Protein AF-A0A9R0JRZ6-F1 (afdb_monomer_lite)

Foldseek 3Di:
DDDDPVVVVVVVVVDDDDDPCVCCPPVNVVVVCVVVVVVVVVVVVCVVVLVPCQLVVCVVVVHHSVVSLVVVLVVLLVVLVCLQVVLVVVVVVLLVDPPRQEAEAEAACLQQVACVDDDDPPDDDDPVRGHDLVSQVVVSNNSVSNSRNSNVVSNVVSCVVSVHHYDYDHDYQDDDDDPDPDQDPSNVVVVVVVVVVVVVVVVVVPPPDDDD

pLDDT: mean 71.65, std 16.49, range [32.81, 95.75]

Secondary structure (DSSP, 8-state):
----HHHHHHHHHHS----GGGGGSHHHHHHHHHHHHHHHHHHTTTHHHHHHHHHHHHHHTTS-HHHHHHHHHHHHHTTHHHHHHHHHHHHHHHHT-TT---EEEEEEGGGTS--SS---TT----TT----HHHHHHSTT-HHHHHHHHHHHHHHHHHHHHT--EEEEEE----S--SSSS--HHHHHHHHHHHHHHHHHHHHTTS-----

Radius of gyration: 22.05 Å; chains: 1; bounding box: 66×53×62 Å

Sequence (212 aa):
MAFNRHDYIEELEKLPKANMFDLFQKRYLRSVTIGVGLIVCQQFGGINGICFYVSNIFETAGFSPSIGTLIYALLQTELIDPTVKGTLNILKSCARIPTIKRVVFTSSMAAVLLTGRPLTAETIVDETWFSVPEICEKQQMKWYLFSKTLAEEAAWDFVKEHGLDMVSINLAIVIGPLLQPIINTSSFAVLSLVNVTVGFFQGNEKGGHADK

Structure (mmCIF, N/CA/C/O backbone):
data_AF-A0A9R0JRZ6-F1
#
_entry.id   AF-A0A9R0JRZ6-F1
#
loop_
_atom_site.group_PDB
_atom_site.id
_atom_site.type_symbol
_atom_site.label_atom_id
_atom_site.label_alt_id
_atom_site.label_comp_id
_atom_site.label_asym_id
_atom_site.label_entity_id
_atom_site.label_seq_id
_atom_site.pdbx_PDB_ins_code
_atom_site.Cartn_x
_atom_site.Cartn_y
_atom_site.Cartn_z
_atom_site.occupancy
_atom_site.B_iso_or_equiv
_atom_site.auth_seq_id
_atom_site.auth_comp_id
_atom_site.auth_asym_id
_atom_site.auth_atom_id
_atom_site.pdbx_PDB_model_num
ATOM 1 N N . MET A 1 1 ? 11.087 1.341 25.932 1.00 32.94 1 MET A N 1
ATOM 2 C CA . MET A 1 1 ? 10.562 0.134 26.603 1.00 32.94 1 MET A CA 1
ATOM 3 C C . MET A 1 1 ? 10.647 -0.974 25.568 1.00 32.94 1 MET A C 1
ATOM 5 O O . MET A 1 1 ? 9.986 -0.854 24.548 1.00 32.94 1 MET A O 1
ATOM 9 N N . ALA A 1 2 ? 11.589 -1.910 25.712 1.00 32.81 2 ALA A N 1
ATOM 10 C CA . ALA A 1 2 ? 11.848 -2.919 24.683 1.00 32.81 2 ALA A CA 1
ATOM 11 C C . ALA A 1 2 ? 10.654 -3.879 24.594 1.00 32.81 2 ALA A C 1
ATOM 13 O O . ALA A 1 2 ? 10.261 -4.469 25.598 1.00 32.81 2 ALA A O 1
ATOM 14 N N . PHE A 1 3 ? 10.058 -3.977 23.410 1.00 43.53 3 PHE A N 1
ATOM 15 C CA . PHE A 1 3 ? 8.926 -4.847 23.122 1.00 43.53 3 PHE A CA 1
ATOM 16 C C . PHE A 1 3 ? 9.413 -6.304 23.082 1.00 43.53 3 PHE A C 1
ATOM 18 O O . PHE A 1 3 ? 10.206 -6.685 22.221 1.00 43.53 3 PHE A O 1
ATOM 25 N N . ASN A 1 4 ? 9.009 -7.107 24.066 1.00 47.06 4 ASN A N 1
ATOM 26 C CA . ASN A 1 4 ? 9.454 -8.488 24.212 1.00 47.06 4 ASN A CA 1
ATOM 27 C C . ASN A 1 4 ? 8.577 -9.413 23.353 1.00 47.06 4 ASN A C 1
ATOM 29 O O . ASN A 1 4 ? 7.393 -9.604 23.620 1.00 47.06 4 ASN A O 1
ATOM 33 N N . ARG A 1 5 ? 9.173 -9.998 22.308 1.00 44.56 5 ARG A N 1
ATOM 34 C CA . ARG A 1 5 ? 8.504 -10.868 21.320 1.00 44.56 5 ARG A CA 1
ATOM 35 C C . ARG A 1 5 ? 7.722 -12.028 21.955 1.00 44.56 5 ARG A C 1
ATOM 37 O O . ARG A 1 5 ? 6.707 -12.438 21.401 1.00 44.56 5 ARG A O 1
ATOM 44 N N . HIS A 1 6 ? 8.192 -12.555 23.086 1.00 55.69 6 HIS A N 1
ATOM 45 C CA . HIS A 1 6 ? 7.541 -13.672 23.777 1.00 55.69 6 HIS A CA 1
ATOM 46 C C . HIS A 1 6 ? 6.192 -13.264 24.380 1.00 55.69 6 HIS A C 1
ATOM 48 O O . HIS A 1 6 ? 5.209 -13.981 24.210 1.00 55.69 6 HIS A O 1
ATOM 54 N N . ASP A 1 7 ? 6.125 -12.072 24.973 1.00 59.06 7 ASP A N 1
ATOM 55 C CA . ASP A 1 7 ? 4.916 -11.559 25.624 1.00 59.06 7 ASP A CA 1
ATOM 56 C C . ASP A 1 7 ? 3.808 -11.280 24.588 1.00 59.06 7 ASP A C 1
ATOM 58 O O . ASP A 1 7 ? 2.628 -11.518 24.839 1.00 59.06 7 ASP A O 1
ATOM 62 N N . TYR A 1 8 ? 4.190 -10.863 23.374 1.00 53.94 8 TYR A N 1
ATOM 63 C CA . TYR A 1 8 ? 3.259 -10.647 22.261 1.00 53.94 8 TYR A CA 1
ATOM 64 C C . TYR A 1 8 ? 2.663 -11.946 21.702 1.00 53.94 8 TYR A C 1
ATOM 66 O O . TYR A 1 8 ? 1.471 -12.001 21.398 1.00 53.94 8 TYR A O 1
ATOM 74 N N . ILE A 1 9 ? 3.471 -13.002 21.565 1.00 55.06 9 ILE A N 1
ATOM 75 C CA . ILE A 1 9 ? 2.978 -14.305 21.093 1.00 55.06 9 ILE A CA 1
ATOM 76 C C . ILE A 1 9 ? 2.019 -14.913 22.123 1.00 55.06 9 ILE A C 1
ATOM 78 O O . ILE A 1 9 ? 0.965 -15.417 21.740 1.00 55.06 9 ILE A O 1
ATOM 82 N N . GLU A 1 10 ? 2.319 -14.783 23.417 1.00 69.25 10 GLU A N 1
ATOM 83 C CA . GLU A 1 10 ? 1.404 -15.203 24.483 1.00 69.25 10 GLU A CA 1
ATOM 84 C C . GLU A 1 10 ? 0.074 -14.433 24.474 1.00 69.25 10 GLU A C 1
ATOM 86 O O . GLU A 1 10 ? -0.976 -15.017 24.746 1.00 69.25 10 GLU A O 1
ATOM 91 N N . GLU A 1 11 ? 0.079 -13.129 24.177 1.00 68.19 11 GLU A N 1
ATOM 92 C CA . GLU A 1 11 ? -1.164 -12.364 24.015 1.00 68.19 11 GLU A CA 1
ATOM 93 C C . GLU A 1 11 ? -1.950 -12.775 22.766 1.00 68.19 11 GLU A C 1
ATOM 95 O O . GLU A 1 11 ? -3.175 -12.903 22.828 1.00 68.19 11 GLU A O 1
ATOM 100 N N . LEU A 1 12 ? -1.271 -13.033 21.644 1.00 54.75 12 LEU A N 1
ATOM 101 C CA . LEU A 1 12 ? -1.911 -13.501 20.412 1.00 54.75 12 LEU A CA 1
ATOM 102 C C . LEU A 1 12 ? -2.583 -14.867 20.585 1.00 54.75 12 LEU A C 1
ATOM 104 O O . LEU A 1 12 ? -3.658 -15.088 20.029 1.00 54.75 12 LEU A O 1
ATOM 108 N N . GLU A 1 13 ? -1.991 -15.770 21.368 1.00 65.00 13 GLU A N 1
ATOM 109 C CA . GLU A 1 13 ? -2.590 -17.075 21.668 1.00 65.00 13 GLU A CA 1
ATOM 110 C C . GLU A 1 13 ? -3.827 -16.981 22.573 1.00 65.00 13 GLU A C 1
ATOM 112 O O . GLU A 1 13 ? -4.708 -17.839 22.492 1.00 65.00 13 GLU A O 1
ATOM 117 N N . LYS A 1 14 ? -3.929 -15.924 23.391 1.00 70.56 14 LYS A N 1
ATOM 118 C CA . LYS A 1 14 ? -5.086 -15.654 24.265 1.00 70.56 14 LYS A CA 1
ATOM 119 C C . LYS A 1 14 ? -6.277 -15.046 23.515 1.00 70.56 14 LYS A C 1
ATOM 121 O O . LYS A 1 14 ? -7.392 -15.059 24.042 1.00 70.56 14 LYS A O 1
ATOM 126 N N . LEU A 1 15 ? -6.080 -14.512 22.306 1.00 56.75 15 LEU A N 1
ATOM 127 C CA . LEU A 1 15 ? -7.169 -13.963 21.498 1.00 56.75 15 LEU A CA 1
ATOM 128 C C . LEU A 1 15 ? -8.019 -15.083 20.868 1.00 56.75 15 LEU A C 1
ATOM 130 O O . LEU A 1 15 ? -7.491 -16.114 20.446 1.00 56.75 15 LEU A O 1
ATOM 134 N N . PRO A 1 16 ? -9.347 -14.892 20.742 1.00 63.19 16 PRO A N 1
ATOM 135 C CA . PRO A 1 16 ? -10.191 -15.835 20.023 1.00 63.19 16 PRO A CA 1
ATOM 136 C C . PRO A 1 16 ? -9.721 -15.928 18.569 1.00 63.19 16 PRO A C 1
ATOM 138 O O . PRO A 1 16 ? -9.723 -14.934 17.839 1.00 63.19 16 PRO A O 1
ATOM 141 N N . LYS A 1 17 ? -9.304 -17.127 18.149 1.00 57.84 17 LYS A N 1
ATOM 142 C CA . LYS A 1 17 ? -8.869 -17.386 16.774 1.00 57.84 17 LYS A CA 1
ATOM 143 C C . LYS A 1 17 ? -10.035 -17.123 15.824 1.00 57.84 17 LYS A C 1
ATOM 145 O O . LYS A 1 17 ? -11.000 -17.884 15.804 1.00 57.84 17 LYS A O 1
ATOM 150 N N . ALA A 1 18 ? -9.935 -16.044 15.052 1.00 57.16 18 ALA A N 1
ATOM 151 C CA . ALA A 1 18 ? -10.878 -15.753 13.984 1.00 57.16 18 ALA A CA 1
ATOM 152 C C . ALA A 1 18 ? -10.849 -16.890 12.954 1.00 57.16 18 ALA A C 1
ATOM 154 O O . ALA A 1 18 ? -9.779 -17.339 12.534 1.00 57.16 18 ALA A O 1
ATOM 155 N N . ASN A 1 19 ? -12.025 -17.367 12.560 1.00 69.00 19 ASN A N 1
ATOM 156 C CA . ASN A 1 19 ? -12.186 -18.420 11.571 1.00 69.00 19 ASN A CA 1
ATOM 157 C C . ASN A 1 19 ? -12.512 -17.793 10.207 1.00 69.00 19 ASN A C 1
ATOM 159 O O . ASN A 1 19 ? -13.206 -16.783 10.124 1.00 69.00 19 ASN A O 1
ATOM 163 N N . MET A 1 20 ? -12.075 -18.417 9.112 1.00 62.72 20 MET A N 1
ATOM 164 C CA . MET A 1 20 ? -12.416 -17.992 7.746 1.00 62.72 20 MET A CA 1
ATOM 165 C C . MET A 1 20 ? -13.932 -17.859 7.531 1.00 62.72 20 MET A C 1
ATOM 167 O O . MET A 1 20 ? -14.376 -17.042 6.727 1.00 62.72 20 MET A O 1
ATOM 171 N N . PHE A 1 21 ? -14.739 -18.619 8.278 1.00 69.56 21 PHE A N 1
ATOM 172 C CA . PHE A 1 21 ? -16.198 -18.538 8.224 1.00 69.56 21 PHE A CA 1
ATOM 173 C C . PHE A 1 21 ? -16.787 -17.265 8.858 1.00 69.56 21 PHE A C 1
ATOM 175 O O . PHE A 1 21 ? -17.905 -16.881 8.507 1.00 69.56 21 PHE A O 1
ATOM 182 N N . ASP A 1 22 ? -16.041 -16.555 9.712 1.00 66.00 22 ASP A N 1
ATOM 183 C CA . ASP A 1 22 ? -16.495 -15.304 10.337 1.00 66.00 22 ASP A CA 1
ATOM 184 C C . ASP A 1 22 ? -16.684 -14.179 9.307 1.00 66.00 22 ASP A C 1
ATOM 186 O O . ASP A 1 22 ? -17.531 -13.300 9.480 1.00 66.00 22 ASP A O 1
ATOM 190 N N . LEU A 1 23 ? -15.978 -14.256 8.173 1.00 58.47 23 LEU A N 1
ATOM 191 C CA . LEU A 1 23 ? -16.136 -13.347 7.033 1.00 58.47 23 LEU A CA 1
ATOM 192 C C . LEU A 1 23 ? -17.527 -13.444 6.380 1.00 58.47 23 LEU A C 1
ATOM 194 O O . LEU A 1 23 ? -17.985 -12.480 5.766 1.00 58.47 23 LEU A O 1
ATOM 198 N N . PHE A 1 24 ? -18.237 -14.565 6.540 1.00 73.69 24 PHE A N 1
ATOM 199 C CA . PHE A 1 24 ? -19.574 -14.773 5.968 1.00 73.69 24 PHE A CA 1
ATOM 200 C C . PHE A 1 24 ? -20.716 -14.378 6.910 1.00 73.69 24 PHE A C 1
ATOM 202 O O . PHE A 1 24 ? -21.891 -14.539 6.567 1.00 73.69 24 PHE A O 1
ATOM 209 N N . GLN A 1 25 ? -20.418 -13.812 8.084 1.00 71.62 25 GLN A N 1
ATOM 210 C CA . GLN A 1 25 ? -21.463 -13.241 8.929 1.00 71.62 25 GLN A CA 1
ATOM 211 C C . GLN A 1 25 ? -22.199 -12.123 8.175 1.00 71.62 25 GLN A C 1
ATOM 213 O O . GLN A 1 25 ? -21.582 -11.309 7.486 1.00 71.62 25 GLN A O 1
ATOM 218 N N . LYS A 1 26 ? -23.527 -12.022 8.354 1.00 72.44 26 LYS A N 1
ATOM 219 C CA . LYS A 1 26 ? -24.384 -11.009 7.690 1.00 72.44 26 LYS A CA 1
ATOM 220 C C . LYS A 1 26 ? -23.839 -9.576 7.791 1.00 72.44 26 LYS A C 1
ATOM 222 O O . LYS A 1 26 ? -24.073 -8.771 6.895 1.00 72.44 26 LYS A O 1
ATOM 227 N N . ARG A 1 27 ? -23.106 -9.276 8.868 1.00 72.75 27 ARG A N 1
ATOM 228 C CA . ARG A 1 27 ? -22.414 -8.003 9.111 1.00 72.75 27 ARG A CA 1
ATOM 229 C C . ARG A 1 27 ? -21.295 -7.707 8.096 1.00 72.75 27 ARG A C 1
ATOM 231 O O . ARG A 1 27 ? -21.133 -6.549 7.733 1.00 72.75 27 ARG A O 1
ATOM 238 N N . TYR A 1 28 ? -20.540 -8.713 7.656 1.00 59.59 28 TYR A N 1
ATOM 239 C CA . TYR A 1 28 ? -19.388 -8.564 6.755 1.00 59.59 28 TYR A CA 1
ATOM 240 C C . TYR A 1 28 ? -19.706 -8.978 5.314 1.00 59.59 28 TYR A C 1
ATOM 242 O O . TYR A 1 28 ? -19.027 -8.540 4.390 1.00 59.59 28 TYR A O 1
ATOM 250 N N . LEU A 1 29 ? -20.785 -9.741 5.104 1.00 70.81 29 LEU A N 1
ATOM 251 C CA . LEU A 1 29 ? -21.162 -10.322 3.813 1.00 70.81 29 LEU A CA 1
ATOM 252 C C . LEU A 1 29 ? -21.267 -9.293 2.674 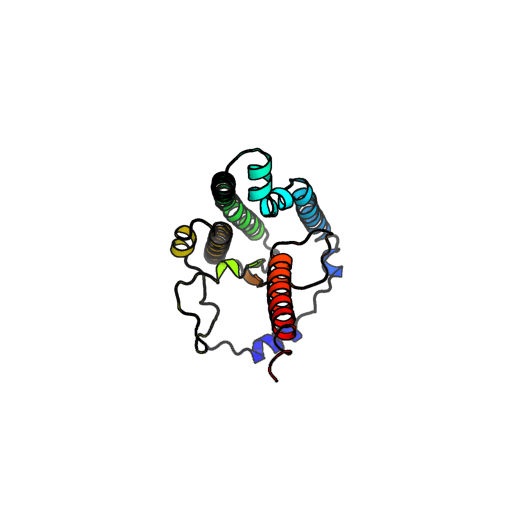1.00 70.81 29 LEU A C 1
ATOM 254 O O . LEU A 1 29 ? -20.853 -9.579 1.554 1.00 70.81 29 LEU A O 1
ATOM 258 N N . ARG A 1 30 ? -21.775 -8.080 2.943 1.00 63.69 30 ARG A N 1
ATOM 259 C CA . ARG A 1 30 ? -21.836 -7.003 1.934 1.00 63.69 30 ARG A CA 1
ATOM 260 C C . ARG A 1 30 ? -20.445 -6.514 1.538 1.00 63.69 30 ARG A C 1
ATOM 262 O O . ARG A 1 30 ? -20.161 -6.422 0.349 1.00 63.69 30 ARG A O 1
ATOM 269 N N . SER A 1 31 ? -19.577 -6.250 2.512 1.00 63.00 31 SER A N 1
ATOM 270 C CA . SER A 1 31 ? -18.195 -5.827 2.260 1.00 63.00 31 SER A CA 1
ATOM 271 C C . SER A 1 31 ? -17.392 -6.919 1.557 1.00 63.00 31 SER A C 1
ATOM 273 O O . SER A 1 31 ? -16.650 -6.619 0.630 1.00 63.00 31 SER A O 1
ATOM 275 N N . VAL A 1 32 ? -17.594 -8.185 1.934 1.00 71.06 32 VAL A N 1
ATOM 276 C CA . VAL A 1 32 ? -16.976 -9.341 1.269 1.00 71.06 32 VAL A CA 1
ATOM 277 C C . VAL A 1 32 ? -17.470 -9.471 -0.168 1.00 71.06 32 VAL A C 1
ATOM 279 O O . VAL A 1 32 ? -16.656 -9.622 -1.067 1.00 71.06 32 VAL A O 1
ATOM 282 N N . THR A 1 33 ? -18.773 -9.341 -0.420 1.00 74.69 33 THR A N 1
ATOM 283 C CA . THR A 1 33 ? -19.325 -9.429 -1.784 1.00 74.69 33 THR A CA 1
ATOM 284 C C . THR A 1 33 ? -18.815 -8.295 -2.672 1.00 74.69 33 THR A C 1
ATOM 286 O O . THR A 1 33 ? -18.442 -8.541 -3.814 1.00 7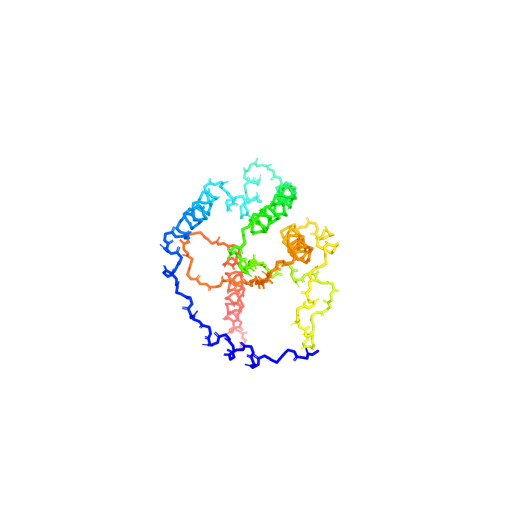4.69 33 THR A O 1
ATOM 289 N N . ILE A 1 34 ? -18.747 -7.065 -2.151 1.00 74.00 34 ILE A N 1
ATOM 290 C CA . ILE A 1 34 ? -18.184 -5.921 -2.883 1.00 74.00 34 ILE A CA 1
ATOM 291 C C . ILE A 1 34 ? -16.687 -6.134 -3.129 1.00 74.00 34 ILE A C 1
ATOM 293 O O . ILE A 1 34 ? -16.232 -5.946 -4.250 1.00 74.00 34 ILE A O 1
ATOM 297 N N . GLY A 1 35 ? -15.928 -6.567 -2.119 1.00 69.38 35 GLY A N 1
ATOM 298 C CA . GLY A 1 35 ? -14.495 -6.832 -2.247 1.00 69.38 35 GLY A CA 1
ATOM 299 C C . GLY A 1 35 ? -14.194 -7.931 -3.265 1.00 69.38 35 GLY A C 1
ATOM 300 O O . GLY A 1 35 ? -13.417 -7.716 -4.190 1.00 69.38 35 GLY A O 1
ATOM 301 N N . VAL A 1 36 ? -14.862 -9.081 -3.152 1.00 72.19 36 VAL A N 1
ATOM 302 C CA . VAL A 1 36 ? -14.740 -10.199 -4.100 1.00 72.19 36 VAL A CA 1
ATOM 303 C C . VAL A 1 36 ? -15.201 -9.778 -5.495 1.00 72.19 36 VAL A C 1
ATOM 305 O O . VAL A 1 36 ? -14.514 -10.061 -6.471 1.00 72.19 36 VAL A O 1
ATOM 308 N N . GLY A 1 37 ? -16.314 -9.049 -5.599 1.00 73.00 37 GLY A N 1
ATOM 309 C CA . GLY A 1 37 ? -16.810 -8.513 -6.864 1.00 73.00 37 GLY A CA 1
ATOM 310 C C . GLY A 1 37 ? -15.804 -7.578 -7.536 1.00 73.00 37 GLY A C 1
ATOM 311 O O . GLY A 1 37 ? -15.529 -7.737 -8.719 1.00 73.00 37 GLY A O 1
ATOM 312 N N . LEU A 1 38 ? -15.191 -6.658 -6.787 1.00 72.38 38 LEU A N 1
ATOM 313 C CA . LEU A 1 38 ? -14.148 -5.765 -7.300 1.00 72.38 38 LEU A CA 1
ATOM 314 C C . LEU A 1 38 ? -12.901 -6.536 -7.749 1.00 72.38 38 LEU A C 1
ATOM 316 O O . LEU A 1 38 ? -12.377 -6.253 -8.824 1.00 72.38 38 LEU A O 1
ATOM 320 N N . ILE A 1 39 ? -12.461 -7.533 -6.974 1.00 71.88 39 ILE A N 1
ATOM 321 C CA . ILE A 1 39 ? -11.316 -8.388 -7.324 1.00 71.88 39 ILE A CA 1
ATOM 322 C C . ILE A 1 39 ? -11.574 -9.124 -8.645 1.00 71.88 39 ILE A C 1
ATOM 324 O O . ILE A 1 39 ? -10.708 -9.138 -9.520 1.00 71.88 39 ILE A O 1
ATOM 328 N N . VAL A 1 40 ? -12.767 -9.704 -8.804 1.00 72.69 40 VAL A N 1
ATOM 329 C CA . VAL A 1 40 ? -13.167 -10.447 -10.007 1.00 72.69 40 VAL A CA 1
ATOM 330 C C . VAL A 1 40 ? -13.323 -9.513 -11.207 1.00 72.69 40 VAL A C 1
ATOM 332 O O . VAL A 1 40 ? -12.755 -9.778 -12.265 1.00 72.69 40 VAL A O 1
ATOM 335 N N . CYS A 1 41 ? -14.024 -8.388 -11.050 1.00 69.38 41 CYS A N 1
ATOM 336 C CA . CYS A 1 41 ? -14.224 -7.409 -12.121 1.00 69.38 41 CYS A CA 1
ATOM 337 C C . CYS A 1 41 ? -12.902 -6.822 -12.630 1.00 69.38 41 CYS A C 1
ATOM 339 O O . CYS A 1 41 ? -12.759 -6.602 -13.832 1.00 69.38 41 CYS A O 1
ATOM 341 N N . GLN A 1 42 ? -11.912 -6.625 -11.753 1.00 67.12 42 GLN A N 1
ATOM 342 C CA . GLN A 1 42 ? -10.600 -6.113 -12.152 1.00 67.12 42 GLN A CA 1
ATOM 343 C C . GLN A 1 42 ? -9.870 -7.050 -13.133 1.00 67.12 42 GLN A C 1
ATOM 345 O O . GLN A 1 42 ? -9.138 -6.570 -13.997 1.00 67.12 42 GLN A O 1
ATOM 350 N N . GLN A 1 43 ? -10.108 -8.367 -13.070 1.00 56.62 43 GLN A N 1
ATOM 351 C CA . GLN A 1 43 ? -9.480 -9.327 -13.991 1.00 56.62 43 GLN A CA 1
ATOM 352 C C . GLN A 1 43 ? -10.002 -9.193 -15.430 1.00 56.62 43 GLN A C 1
ATOM 354 O O . GLN A 1 43 ? -9.255 -9.427 -16.380 1.00 56.62 43 GLN A O 1
ATOM 359 N N . PHE A 1 44 ? -11.251 -8.752 -15.610 1.00 64.25 44 PHE A N 1
ATOM 360 C CA . PHE A 1 44 ? -11.848 -8.520 -16.931 1.00 64.25 44 PHE A CA 1
ATOM 361 C C . PHE A 1 44 ? -11.386 -7.214 -17.589 1.00 64.25 44 PHE A C 1
ATOM 363 O O . PHE A 1 44 ? -11.612 -7.018 -18.779 1.00 64.25 44 PHE A O 1
ATOM 370 N N . GLY A 1 45 ? -10.691 -6.344 -16.851 1.00 63.91 45 GLY A N 1
ATOM 371 C CA . GLY A 1 45 ? -10.103 -5.115 -17.390 1.00 63.91 45 GLY A CA 1
ATOM 372 C C . GLY A 1 45 ? -8.835 -5.331 -18.222 1.00 63.91 45 GLY A C 1
ATOM 373 O O . GLY A 1 45 ? -8.206 -4.358 -18.621 1.00 63.91 45 GLY A O 1
ATOM 374 N N . GLY A 1 46 ? -8.402 -6.581 -18.439 1.00 61.69 46 GLY A N 1
ATOM 375 C CA . GLY A 1 46 ? -7.186 -6.885 -19.201 1.00 61.69 46 GLY A CA 1
ATOM 376 C C . GLY A 1 46 ? -5.884 -6.488 -18.494 1.00 61.69 46 GLY A C 1
ATOM 377 O O . GLY A 1 46 ? -4.819 -6.548 -19.106 1.00 61.69 46 GLY A O 1
ATOM 378 N N . ILE A 1 47 ? -5.950 -6.127 -17.205 1.00 63.97 47 ILE A N 1
ATOM 379 C CA . ILE A 1 47 ? -4.816 -5.622 -16.419 1.00 63.97 47 ILE A CA 1
ATOM 380 C C . ILE A 1 47 ? -3.626 -6.593 -16.437 1.00 63.97 47 ILE A C 1
ATOM 382 O O . ILE A 1 47 ? -2.492 -6.164 -16.609 1.00 63.97 47 ILE A O 1
ATOM 386 N N . ASN A 1 48 ? -3.874 -7.907 -16.365 1.00 59.47 48 ASN A N 1
ATOM 387 C CA . ASN A 1 48 ? -2.814 -8.918 -16.425 1.00 59.47 48 ASN A CA 1
ATOM 388 C C . ASN A 1 48 ? -2.206 -9.027 -17.830 1.00 59.47 48 ASN A C 1
ATOM 390 O O . ASN A 1 48 ? -0.996 -9.176 -17.967 1.00 59.47 48 ASN A O 1
ATOM 394 N N . GLY A 1 49 ? -3.031 -8.916 -18.876 1.00 60.94 49 GLY A N 1
ATOM 395 C CA . GLY A 1 49 ? -2.566 -8.929 -20.264 1.00 60.94 49 GLY A CA 1
ATOM 396 C C . GLY A 1 49 ? -1.628 -7.758 -20.546 1.00 60.94 49 GLY A C 1
ATOM 397 O O . GLY A 1 49 ? -0.548 -7.950 -21.093 1.00 60.94 49 GLY A O 1
ATOM 398 N N . ILE A 1 50 ? -1.992 -6.561 -20.084 1.00 67.12 50 ILE A N 1
ATOM 399 C CA . ILE A 1 50 ? -1.146 -5.372 -20.210 1.00 67.12 50 ILE A CA 1
ATOM 400 C C . ILE A 1 50 ? 0.103 -5.519 -19.330 1.00 67.12 50 ILE A C 1
ATOM 402 O O . ILE A 1 50 ? 1.205 -5.432 -19.851 1.00 67.12 50 ILE A O 1
ATOM 406 N N . CYS A 1 51 ? -0.026 -5.823 -18.035 1.00 63.34 51 CYS A N 1
ATOM 407 C CA . CYS A 1 51 ? 1.121 -5.909 -17.120 1.00 63.34 51 CYS A CA 1
ATOM 408 C C . CYS A 1 51 ? 2.202 -6.913 -17.555 1.00 63.34 51 CYS A C 1
ATOM 410 O O . CYS A 1 51 ? 3.383 -6.628 -17.373 1.00 63.34 51 CYS A O 1
ATOM 412 N N . PHE A 1 52 ? 1.828 -8.075 -18.105 1.00 65.69 52 PHE A N 1
ATOM 413 C CA . PHE A 1 52 ? 2.798 -9.121 -18.464 1.00 65.69 52 PHE A CA 1
ATOM 414 C C . PHE A 1 52 ? 3.219 -9.109 -19.931 1.00 65.69 52 PHE A C 1
ATOM 416 O O . PHE A 1 52 ? 4.320 -9.557 -20.241 1.00 65.69 52 PHE A O 1
ATOM 423 N N . TYR A 1 53 ? 2.378 -8.595 -20.832 1.00 68.38 53 TYR A N 1
ATOM 424 C CA . TYR A 1 53 ? 2.631 -8.663 -22.271 1.00 68.38 53 TYR A CA 1
ATOM 425 C C . TYR A 1 53 ? 2.798 -7.297 -22.929 1.00 68.38 53 TYR A C 1
ATOM 427 O O . TYR A 1 53 ? 2.855 -7.261 -24.152 1.00 68.38 53 TYR A O 1
ATOM 435 N N . VAL A 1 54 ? 2.923 -6.186 -22.183 1.00 73.06 54 VAL A N 1
ATOM 436 C CA . VAL A 1 54 ? 3.020 -4.844 -22.789 1.00 73.06 54 VAL A CA 1
ATOM 437 C C . VAL A 1 54 ? 4.086 -4.781 -23.885 1.00 73.06 54 VAL A C 1
ATOM 439 O O . VAL A 1 54 ? 3.781 -4.386 -25.004 1.00 73.06 54 VAL A O 1
ATOM 442 N N . SER A 1 55 ? 5.296 -5.279 -23.626 1.00 68.88 55 SER A N 1
ATOM 443 C CA . SER A 1 55 ? 6.384 -5.260 -24.609 1.00 68.88 55 SER A CA 1
ATOM 444 C C . SER A 1 55 ? 6.034 -6.052 -25.870 1.00 68.88 55 SER A C 1
ATOM 446 O O . SER A 1 55 ? 6.207 -5.544 -26.972 1.00 68.88 55 SER A O 1
ATOM 448 N N . ASN A 1 56 ? 5.458 -7.247 -25.709 1.00 72.44 56 ASN A N 1
ATOM 449 C CA . ASN A 1 56 ? 5.077 -8.124 -26.816 1.00 72.44 56 ASN A CA 1
ATOM 450 C C . ASN A 1 56 ? 3.860 -7.593 -27.598 1.00 72.44 56 ASN A C 1
ATOM 452 O O . ASN A 1 56 ? 3.788 -7.749 -28.813 1.00 72.44 56 ASN A O 1
ATOM 456 N N . ILE A 1 57 ? 2.904 -6.950 -26.918 1.00 79.31 57 ILE A N 1
ATOM 457 C CA . ILE A 1 57 ? 1.736 -6.305 -27.535 1.00 79.31 57 ILE A CA 1
ATOM 458 C C . ILE A 1 57 ? 2.199 -5.156 -28.430 1.00 79.31 57 ILE A C 1
ATOM 460 O O . ILE A 1 57 ? 1.785 -5.079 -29.584 1.00 79.31 57 ILE A O 1
ATOM 464 N N . PHE A 1 58 ? 3.074 -4.286 -27.918 1.00 79.62 58 PHE A N 1
ATOM 465 C CA . PHE A 1 58 ? 3.599 -3.161 -28.688 1.00 79.62 58 PHE A CA 1
ATOM 466 C C . PHE A 1 58 ? 4.491 -3.626 -29.843 1.00 79.62 58 PHE A C 1
ATOM 468 O O . PHE A 1 58 ? 4.351 -3.103 -30.945 1.00 79.62 58 PHE A O 1
ATOM 475 N N . GLU A 1 59 ? 5.321 -4.649 -29.631 1.00 80.56 59 GLU A N 1
ATOM 476 C CA . GLU A 1 59 ? 6.132 -5.262 -30.689 1.00 80.56 59 GLU A CA 1
ATOM 477 C C . GLU A 1 59 ? 5.264 -5.859 -31.806 1.00 80.56 59 GLU A C 1
ATOM 479 O O . GLU A 1 59 ? 5.462 -5.551 -32.980 1.00 80.56 59 GLU A O 1
ATOM 484 N N . THR A 1 60 ? 4.228 -6.625 -31.447 1.00 83.94 60 THR A N 1
ATOM 485 C CA . THR A 1 60 ? 3.268 -7.195 -32.412 1.00 83.94 60 THR A CA 1
ATOM 486 C C . THR A 1 60 ? 2.487 -6.104 -33.154 1.00 83.94 60 THR A C 1
ATOM 488 O O . THR A 1 60 ? 2.133 -6.272 -34.319 1.00 83.94 60 THR A O 1
ATOM 491 N N . ALA A 1 61 ? 2.241 -4.964 -32.505 1.00 82.81 61 ALA A N 1
ATOM 492 C CA . ALA A 1 61 ? 1.602 -3.795 -33.106 1.00 82.81 61 ALA A CA 1
ATOM 493 C C . ALA A 1 61 ? 2.554 -2.942 -33.976 1.00 82.81 61 ALA A C 1
ATOM 495 O O . ALA A 1 61 ? 2.128 -1.918 -34.510 1.00 82.81 61 ALA A O 1
ATOM 496 N N . GLY A 1 62 ? 3.821 -3.345 -34.135 1.00 84.56 62 GLY A N 1
ATOM 497 C CA . GLY A 1 62 ? 4.814 -2.657 -34.968 1.00 84.56 62 GLY A CA 1
ATOM 498 C C . GLY A 1 62 ? 5.540 -1.497 -34.278 1.00 84.56 62 GLY A C 1
ATOM 499 O O . GLY A 1 62 ? 6.217 -0.715 -34.945 1.00 84.56 62 GLY A O 1
ATOM 500 N N . PHE A 1 63 ? 5.417 -1.369 -32.956 1.00 80.62 63 PHE A N 1
ATOM 501 C CA . PHE A 1 63 ? 6.117 -0.365 -32.157 1.00 80.62 63 PHE A CA 1
ATOM 502 C C . PHE A 1 63 ? 7.340 -0.960 -31.454 1.00 80.62 63 PHE A C 1
ATOM 504 O O . PHE A 1 63 ? 7.391 -2.143 -31.128 1.00 80.62 63 PHE A O 1
ATOM 511 N N . SER A 1 64 ? 8.329 -0.114 -31.157 1.00 81.38 64 SER A N 1
ATOM 512 C CA . SER A 1 64 ? 9.481 -0.530 -30.352 1.00 81.38 64 SER A CA 1
ATOM 513 C C . SER A 1 64 ? 9.048 -0.908 -28.921 1.00 81.38 64 SER A C 1
ATOM 515 O O . SER A 1 64 ? 8.318 -0.131 -28.292 1.00 81.38 64 SER A O 1
ATOM 517 N N . PRO A 1 65 ? 9.549 -2.023 -28.349 1.00 75.44 65 PRO A N 1
ATOM 518 C CA . PRO A 1 65 ? 9.309 -2.404 -26.952 1.00 75.44 65 PRO A CA 1
ATOM 519 C C . PRO A 1 65 ? 9.637 -1.298 -25.935 1.00 75.44 65 PRO A C 1
ATOM 521 O O . PRO A 1 65 ? 8.980 -1.175 -24.897 1.00 75.44 65 PRO A O 1
ATOM 524 N N . SER A 1 66 ? 10.619 -0.444 -26.244 1.00 75.56 66 SER A N 1
ATOM 525 C CA . SER A 1 66 ? 11.000 0.699 -25.408 1.00 75.56 66 SER A CA 1
ATOM 526 C C . SER A 1 66 ? 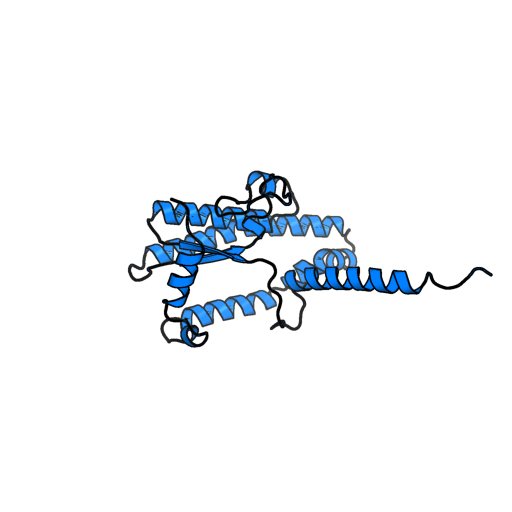9.873 1.731 -25.279 1.00 75.56 66 SER A C 1
ATOM 528 O O . SER A 1 66 ? 9.681 2.302 -24.207 1.00 75.56 66 SER A O 1
ATOM 530 N N . ILE A 1 67 ? 9.089 1.938 -26.343 1.00 76.88 67 ILE A N 1
ATOM 531 C CA . ILE A 1 67 ? 7.932 2.848 -26.340 1.00 76.88 67 ILE A CA 1
ATOM 532 C C . ILE A 1 67 ? 6.809 2.259 -25.480 1.00 76.88 67 ILE A C 1
ATOM 534 O O . ILE A 1 67 ? 6.241 2.967 -24.652 1.00 76.88 67 ILE A O 1
ATOM 538 N N . GLY A 1 68 ? 6.534 0.957 -25.617 1.00 72.12 68 GLY A N 1
ATOM 539 C CA . GLY A 1 68 ? 5.537 0.269 -24.789 1.00 72.12 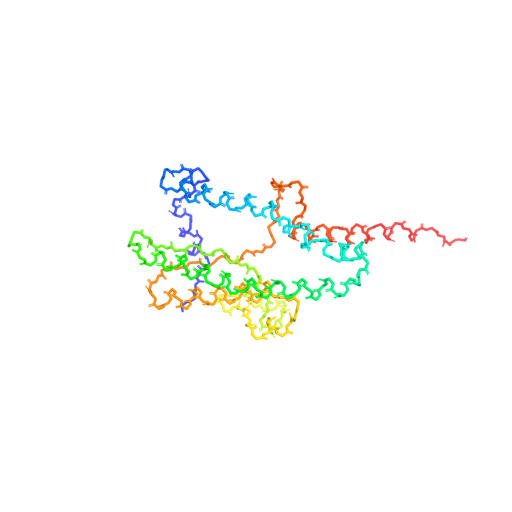68 GLY A CA 1
ATOM 540 C C . GLY A 1 68 ? 5.873 0.328 -23.297 1.00 72.12 68 GLY A C 1
ATOM 541 O O . GLY A 1 68 ? 5.002 0.579 -22.466 1.00 72.12 68 GLY A O 1
ATOM 542 N N . THR A 1 69 ? 7.157 0.192 -22.964 1.00 71.50 69 THR A N 1
ATOM 543 C CA . THR A 1 69 ? 7.661 0.301 -21.588 1.00 71.50 69 THR A CA 1
ATOM 544 C C . THR A 1 69 ? 7.480 1.713 -21.019 1.00 71.50 69 THR A C 1
ATOM 546 O O . THR A 1 69 ? 7.042 1.865 -19.879 1.00 71.50 69 THR A O 1
ATOM 549 N N . LEU A 1 70 ? 7.758 2.752 -21.814 1.00 76.00 70 LEU A N 1
ATOM 550 C CA . LEU A 1 70 ? 7.560 4.146 -21.408 1.00 76.00 70 LEU A CA 1
ATOM 551 C C . LEU A 1 70 ? 6.078 4.466 -21.172 1.00 76.00 70 LEU A C 1
ATOM 553 O O . LEU A 1 70 ? 5.726 5.050 -20.151 1.00 76.00 70 LEU A O 1
ATOM 557 N N . ILE A 1 71 ? 5.202 4.053 -22.091 1.00 75.81 71 ILE A N 1
ATOM 558 C CA . ILE A 1 71 ? 3.752 4.258 -21.964 1.00 75.81 71 ILE A CA 1
ATOM 559 C C . ILE A 1 71 ? 3.218 3.540 -20.722 1.00 75.81 71 ILE A C 1
ATOM 561 O O . ILE A 1 71 ? 2.427 4.107 -19.973 1.00 75.81 71 ILE A O 1
ATOM 565 N N . TYR A 1 72 ? 3.680 2.316 -20.460 1.00 74.69 72 TYR A N 1
ATOM 566 C CA . TYR A 1 72 ? 3.312 1.582 -19.254 1.00 74.69 72 TYR A CA 1
ATOM 567 C C . TYR A 1 72 ? 3.735 2.311 -17.974 1.00 74.69 72 TYR A C 1
ATOM 569 O O . TYR A 1 72 ? 2.936 2.422 -17.046 1.00 74.69 72 TYR A O 1
ATOM 577 N N . ALA A 1 73 ? 4.954 2.855 -17.932 1.00 71.94 73 ALA A N 1
ATOM 578 C CA . ALA A 1 73 ? 5.421 3.644 -16.796 1.00 71.94 73 ALA A CA 1
ATOM 579 C C . ALA A 1 73 ? 4.528 4.876 -16.550 1.00 71.94 73 ALA A C 1
ATOM 581 O O . ALA A 1 73 ? 4.137 5.122 -15.412 1.00 71.94 73 ALA A O 1
ATOM 582 N N . LEU A 1 74 ? 4.127 5.586 -17.612 1.00 76.50 74 LEU A N 1
ATOM 583 C CA . LEU A 1 74 ? 3.194 6.720 -17.526 1.00 76.50 74 LEU A CA 1
ATOM 584 C C . LEU A 1 74 ? 1.794 6.304 -17.048 1.00 76.50 74 LEU A C 1
ATOM 586 O O . LEU A 1 74 ? 1.134 7.037 -16.322 1.00 76.50 74 LEU A O 1
ATOM 590 N N . LEU A 1 75 ? 1.319 5.112 -17.407 1.00 77.69 75 LEU A N 1
ATOM 591 C CA . LEU A 1 75 ? 0.048 4.609 -16.879 1.00 77.69 75 LEU A CA 1
ATOM 592 C C . LEU A 1 75 ? 0.136 4.285 -15.383 1.00 77.69 75 LEU A C 1
ATOM 594 O O . LEU A 1 75 ? -0.838 4.461 -14.655 1.00 77.69 75 LEU A O 1
ATOM 598 N N . GLN A 1 76 ? 1.291 3.821 -14.901 1.00 72.75 76 GLN A N 1
ATOM 599 C CA . GLN A 1 76 ? 1.475 3.532 -13.481 1.00 72.75 76 GLN A CA 1
ATOM 600 C C . GLN A 1 76 ? 1.521 4.794 -12.612 1.00 72.75 76 GLN A C 1
ATOM 602 O O . GLN A 1 76 ? 1.101 4.727 -11.456 1.00 72.75 76 GLN A O 1
ATOM 607 N N . THR A 1 77 ? 1.982 5.937 -13.133 1.00 76.62 77 THR A N 1
ATOM 608 C CA . THR A 1 77 ? 1.971 7.201 -12.375 1.00 76.62 77 THR A CA 1
ATOM 609 C C . THR A 1 77 ? 0.550 7.671 -12.082 1.00 76.62 77 THR A C 1
ATOM 611 O O . THR A 1 77 ? 0.260 8.090 -10.963 1.00 76.62 77 THR A O 1
ATOM 614 N N . GLU A 1 78 ? -0.371 7.489 -13.030 1.00 80.50 78 GLU A N 1
ATOM 615 C CA . GLU A 1 78 ? -1.796 7.805 -12.849 1.00 80.50 78 GLU A CA 1
ATOM 616 C C . GLU A 1 78 ? -2.472 6.947 -11.761 1.00 80.50 78 GLU A C 1
ATOM 618 O O . GLU A 1 78 ? -3.536 7.301 -11.256 1.00 80.50 78 GLU A O 1
ATOM 623 N N . LEU A 1 79 ? -1.860 5.826 -11.354 1.00 79.56 79 LEU A N 1
ATOM 624 C CA . LEU A 1 79 ? -2.372 4.961 -10.286 1.00 79.56 79 LEU A CA 1
ATOM 625 C C . LEU A 1 79 ? -1.936 5.392 -8.876 1.00 79.56 79 LEU A C 1
ATOM 627 O O . LEU A 1 79 ? -2.483 4.885 -7.891 1.00 79.56 79 LEU A O 1
ATOM 631 N N . ILE A 1 80 ? -0.987 6.324 -8.748 1.00 84.88 80 ILE A N 1
ATOM 632 C CA . ILE A 1 80 ? -0.480 6.786 -7.447 1.00 84.88 80 ILE A CA 1
ATOM 633 C C . ILE A 1 80 ? -1.596 7.487 -6.666 1.00 84.88 80 ILE A C 1
ATOM 635 O O . ILE A 1 80 ? -1.985 7.049 -5.581 1.00 84.88 80 ILE A O 1
ATOM 639 N N . ASP A 1 81 ? -2.161 8.526 -7.271 1.00 86.81 81 ASP A N 1
ATOM 640 C CA . ASP A 1 81 ? -3.248 9.343 -6.740 1.00 86.81 81 ASP A CA 1
ATOM 641 C C . ASP A 1 81 ? -4.470 8.538 -6.265 1.00 86.81 81 ASP A C 1
ATOM 643 O O . ASP A 1 81 ? -4.895 8.707 -5.114 1.00 86.81 81 ASP A O 1
ATOM 647 N N . PRO A 1 82 ? -5.072 7.660 -7.094 1.00 86.81 82 PRO A N 1
ATOM 648 C CA . PRO A 1 82 ? -6.221 6.866 -6.677 1.00 86.81 82 PRO A CA 1
ATOM 649 C C . PRO A 1 82 ? -5.870 5.873 -5.567 1.00 86.81 82 PRO A C 1
ATOM 651 O O . PRO A 1 82 ? -6.729 5.596 -4.732 1.00 86.81 82 PRO A O 1
ATOM 654 N N . THR A 1 83 ? -4.628 5.382 -5.495 1.00 85.19 83 THR A N 1
ATOM 655 C CA . THR A 1 83 ? -4.194 4.497 -4.403 1.00 85.19 83 THR A CA 1
ATOM 656 C C . THR A 1 83 ? -4.174 5.241 -3.067 1.00 85.19 83 THR A C 1
ATOM 658 O O . THR A 1 83 ? -4.774 4.774 -2.099 1.00 85.19 83 THR A O 1
ATOM 661 N N . VAL A 1 84 ? -3.569 6.432 -3.017 1.00 90.19 84 VAL A N 1
ATOM 662 C CA . VAL A 1 84 ? -3.528 7.260 -1.798 1.00 90.19 84 VAL A CA 1
ATOM 663 C C . VAL A 1 84 ? -4.935 7.721 -1.403 1.00 90.19 84 VAL A C 1
ATOM 665 O O . VAL A 1 84 ? -5.361 7.541 -0.259 1.00 90.19 84 VAL A O 1
ATOM 668 N N . LYS A 1 85 ? -5.707 8.258 -2.359 1.00 89.31 85 LYS A N 1
ATOM 669 C CA . LYS A 1 85 ? -7.089 8.713 -2.121 1.00 89.31 85 LYS A CA 1
ATOM 670 C C . LYS A 1 85 ? -7.990 7.564 -1.672 1.00 89.31 85 LYS A C 1
ATOM 672 O O . LYS A 1 85 ? -8.807 7.754 -0.773 1.00 89.31 85 LYS A O 1
ATOM 677 N N . GLY A 1 86 ? -7.835 6.380 -2.264 1.00 88.38 86 GLY A N 1
ATOM 678 C CA . GLY A 1 86 ? -8.557 5.169 -1.882 1.00 88.38 86 GLY A CA 1
ATOM 679 C C . GLY A 1 86 ? -8.317 4.810 -0.419 1.00 88.38 86 GLY A C 1
ATOM 680 O O . GLY A 1 86 ? -9.279 4.692 0.342 1.00 88.38 86 GLY A O 1
ATOM 681 N N . THR A 1 87 ? -7.049 4.738 -0.006 1.00 91.94 87 THR A N 1
ATOM 682 C CA . THR A 1 87 ? -6.659 4.494 1.390 1.00 91.94 87 THR A CA 1
ATOM 683 C C . THR A 1 87 ? -7.287 5.513 2.342 1.00 91.94 87 THR A C 1
ATOM 685 O O . THR A 1 87 ? -7.987 5.134 3.285 1.00 91.94 87 THR A O 1
ATOM 688 N N . LEU A 1 88 ? -7.130 6.809 2.061 1.00 95.00 88 LEU A N 1
ATOM 689 C CA . LEU A 1 88 ? -7.673 7.872 2.910 1.00 95.00 88 LEU A CA 1
ATOM 690 C C . LEU A 1 88 ? -9.203 7.848 2.981 1.00 95.00 88 LEU A C 1
ATOM 692 O O . LEU A 1 88 ? -9.773 8.107 4.036 1.00 95.00 88 LEU A O 1
ATOM 696 N N . ASN A 1 89 ? -9.896 7.530 1.889 1.00 93.69 89 ASN A N 1
ATOM 697 C CA . ASN A 1 89 ? -11.358 7.461 1.882 1.00 93.69 89 ASN A CA 1
ATOM 698 C C . ASN A 1 89 ? -11.890 6.320 2.758 1.00 93.69 89 ASN A C 1
ATOM 700 O O . ASN A 1 89 ? -12.898 6.499 3.452 1.00 93.69 89 ASN A O 1
ATOM 704 N N . ILE A 1 90 ? -11.207 5.172 2.769 1.00 92.38 90 ILE A N 1
ATOM 705 C CA . ILE A 1 90 ? -11.539 4.066 3.672 1.00 92.38 90 ILE A CA 1
ATOM 706 C C . ILE A 1 90 ? -11.298 4.483 5.124 1.00 92.38 90 ILE A C 1
ATOM 708 O O . ILE A 1 90 ? -12.213 4.363 5.935 1.00 92.38 90 ILE A O 1
ATOM 712 N N . LEU A 1 91 ? -10.136 5.058 5.444 1.00 94.12 91 LEU A N 1
ATOM 713 C CA . LEU A 1 91 ? -9.824 5.498 6.809 1.00 94.12 91 LEU A CA 1
ATOM 714 C C . LEU A 1 91 ? -10.776 6.592 7.309 1.00 94.12 91 LEU A C 1
ATOM 716 O O . LEU A 1 91 ? -11.278 6.504 8.427 1.00 94.12 91 LEU A O 1
ATOM 720 N N . LYS A 1 92 ? -11.129 7.564 6.458 1.00 93.69 92 LYS A N 1
ATOM 721 C CA . LYS A 1 92 ? -12.171 8.568 6.741 1.00 93.69 92 LYS A CA 1
ATOM 722 C C . LYS A 1 92 ? -13.521 7.927 7.030 1.00 93.69 92 LYS A C 1
ATOM 724 O O . LYS A 1 92 ? -14.253 8.406 7.891 1.00 93.69 92 LYS A O 1
ATOM 729 N N . SER A 1 93 ? -13.870 6.863 6.314 1.00 92.81 93 SER A N 1
ATOM 730 C CA . SER A 1 93 ? -15.109 6.124 6.564 1.00 92.81 93 SER A CA 1
ATOM 731 C C . SER A 1 93 ? -15.041 5.373 7.892 1.00 92.81 93 SER A C 1
ATOM 733 O O . SER A 1 93 ? -16.012 5.393 8.644 1.00 92.81 93 SER A O 1
ATOM 735 N N . CYS A 1 94 ? -13.888 4.782 8.221 1.00 91.56 94 CYS A N 1
ATOM 736 C CA . CYS A 1 94 ? -13.660 4.128 9.504 1.00 91.56 94 CYS A CA 1
ATOM 737 C C . CYS A 1 94 ? -13.766 5.110 10.680 1.00 91.56 94 CYS A C 1
ATOM 739 O O . CYS A 1 94 ? -14.469 4.818 11.643 1.00 91.56 94 CYS A O 1
ATOM 741 N N . ALA A 1 95 ? -13.159 6.295 10.562 1.00 91.56 95 ALA A N 1
ATOM 742 C CA . ALA A 1 95 ? -13.183 7.349 11.580 1.00 91.56 95 ALA A CA 1
ATOM 743 C C . ALA A 1 95 ? -14.600 7.816 11.950 1.00 91.56 95 ALA A C 1
ATOM 745 O O . ALA A 1 95 ? -14.850 8.233 13.076 1.00 91.56 95 ALA A O 1
ATOM 746 N N . ARG A 1 96 ? -15.549 7.741 11.009 1.00 92.38 96 ARG A N 1
ATOM 747 C CA . ARG A 1 96 ? -16.945 8.149 11.235 1.00 92.38 96 ARG A CA 1
ATOM 748 C C . ARG A 1 96 ? -17.778 7.109 11.980 1.00 92.38 96 ARG A C 1
ATOM 750 O O . ARG A 1 96 ? -18.911 7.415 12.340 1.00 92.38 96 ARG A O 1
ATOM 757 N N . ILE A 1 97 ? -17.278 5.885 12.163 1.00 90.38 97 ILE A N 1
ATOM 758 C CA . ILE A 1 97 ? -18.036 4.779 12.757 1.00 90.38 97 ILE A CA 1
ATOM 759 C C . ILE A 1 97 ? -17.452 4.450 14.140 1.00 90.38 97 ILE A C 1
ATOM 761 O O . ILE A 1 97 ? -16.457 3.730 14.222 1.00 90.38 97 ILE A O 1
ATOM 765 N N . PRO A 1 98 ? -18.105 4.867 15.244 1.00 85.88 98 PRO A N 1
ATOM 766 C CA . PRO A 1 98 ? -17.575 4.692 16.603 1.00 85.88 98 PRO A CA 1
ATOM 767 C C . PRO A 1 98 ? -17.389 3.231 17.035 1.00 85.88 98 PRO A C 1
ATOM 769 O O . PRO A 1 98 ? -16.685 2.943 17.996 1.00 85.88 98 PRO A O 1
ATOM 772 N N . THR A 1 99 ? -18.046 2.282 16.359 1.00 89.38 99 THR A N 1
ATOM 773 C CA . THR A 1 99 ? -17.936 0.852 16.680 1.00 89.38 99 THR A CA 1
ATOM 774 C C . THR A 1 99 ? -16.672 0.196 16.120 1.00 89.38 99 THR A C 1
ATOM 776 O O . THR A 1 99 ? -16.395 -0.953 16.465 1.00 89.38 99 THR A O 1
ATOM 779 N N . ILE A 1 100 ? -15.936 0.866 15.226 1.00 88.06 100 ILE A N 1
ATOM 780 C CA . ILE A 1 100 ? -14.670 0.353 14.691 1.00 88.06 100 ILE A CA 1
ATOM 781 C C . ILE A 1 100 ? -13.578 0.615 15.722 1.00 88.06 100 ILE A C 1
ATOM 783 O O . ILE A 1 100 ? -13.281 1.757 16.047 1.00 88.06 100 ILE A O 1
ATOM 787 N N . LYS A 1 101 ? -12.988 -0.466 16.239 1.00 85.81 101 LYS A N 1
ATOM 788 C CA . LYS A 1 101 ? -11.960 -0.398 17.286 1.00 85.81 101 LYS A CA 1
ATOM 789 C C . LYS A 1 101 ? -10.536 -0.406 16.748 1.00 85.81 101 LYS A C 1
ATOM 791 O O . LYS A 1 101 ? -9.656 0.107 17.414 1.00 85.81 101 LYS A O 1
ATOM 796 N N . ARG A 1 102 ? -10.319 -1.035 15.592 1.00 90.06 102 ARG A N 1
ATOM 797 C CA . ARG A 1 102 ? -9.001 -1.214 14.983 1.00 90.06 102 ARG A CA 1
ATOM 798 C C . ARG A 1 102 ? -9.130 -1.386 13.478 1.00 90.06 102 ARG A C 1
ATOM 800 O O . ARG A 1 102 ? -10.050 -2.065 13.016 1.00 90.06 102 ARG A O 1
ATOM 807 N N . VAL A 1 103 ? -8.190 -0.817 12.733 1.00 91.56 103 VAL A N 1
ATOM 808 C CA . VAL A 1 103 ? -8.029 -1.022 11.291 1.00 91.56 103 VAL A CA 1
ATOM 809 C C . VAL A 1 103 ? -6.814 -1.915 11.047 1.00 91.56 103 VAL A C 1
ATOM 811 O O . VAL A 1 103 ? -5.730 -1.640 11.549 1.00 91.56 103 VAL A O 1
ATOM 814 N N . VAL A 1 104 ? -6.986 -2.984 10.267 1.00 91.69 104 VAL A N 1
ATOM 815 C CA . VAL A 1 104 ? -5.864 -3.791 9.768 1.00 91.69 104 VAL A CA 1
ATOM 816 C C . VAL A 1 104 ? -5.576 -3.349 8.341 1.00 91.69 104 VAL A C 1
ATOM 818 O O . VAL A 1 104 ? -6.373 -3.588 7.433 1.00 91.69 104 VAL A O 1
ATOM 821 N N . PHE A 1 105 ? -4.455 -2.666 8.152 1.00 89.69 105 PHE A N 1
ATOM 822 C CA . PHE A 1 105 ? -4.015 -2.148 6.870 1.00 89.69 105 PHE A CA 1
ATOM 823 C C . PHE A 1 105 ? -3.098 -3.167 6.193 1.00 89.69 105 PHE A C 1
ATOM 825 O O . PHE A 1 105 ? -2.022 -3.491 6.687 1.00 89.69 105 PHE A O 1
ATOM 832 N N . THR A 1 106 ? -3.536 -3.715 5.061 1.00 85.88 106 THR A N 1
ATOM 833 C CA . THR A 1 106 ? -2.714 -4.655 4.289 1.00 85.88 106 THR A CA 1
ATOM 834 C C . THR A 1 106 ? -1.769 -3.875 3.385 1.00 85.88 106 THR A C 1
ATOM 836 O O . THR A 1 106 ? -2.136 -3.464 2.279 1.00 85.88 106 THR A O 1
ATOM 839 N N . SER A 1 107 ? -0.553 -3.668 3.875 1.00 85.88 107 SER A N 1
ATOM 840 C CA . SER A 1 107 ? 0.528 -3.074 3.105 1.00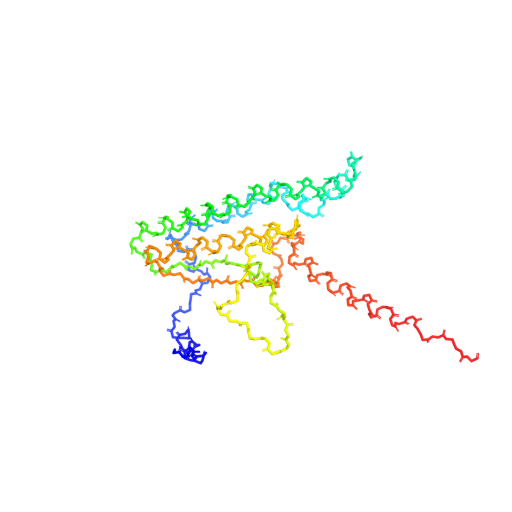 85.88 107 SER A CA 1
ATOM 841 C C . SER A 1 107 ? 1.309 -4.152 2.336 1.00 85.88 107 SER A C 1
ATOM 843 O O . SER A 1 107 ? 0.841 -5.267 2.096 1.00 85.88 107 SER A O 1
ATOM 845 N N . SER A 1 108 ? 2.501 -3.809 1.871 1.00 84.12 108 SER A N 1
ATOM 846 C CA . SER A 1 108 ? 3.364 -4.639 1.043 1.00 84.12 108 SER A CA 1
ATOM 847 C C . SER A 1 108 ? 4.818 -4.428 1.445 1.00 84.12 108 SER A C 1
ATOM 849 O O . SER A 1 108 ? 5.193 -3.331 1.860 1.00 84.12 108 SER A O 1
ATOM 851 N N . MET A 1 109 ? 5.664 -5.439 1.230 1.00 81.12 109 MET A N 1
ATOM 852 C CA . MET A 1 109 ? 7.123 -5.274 1.253 1.00 81.12 109 MET A CA 1
ATOM 853 C C . MET A 1 109 ? 7.589 -4.125 0.352 1.00 81.12 109 MET A C 1
ATOM 855 O O . MET A 1 109 ? 8.574 -3.462 0.651 1.00 81.12 109 MET A O 1
ATOM 859 N N . ALA A 1 110 ? 6.837 -3.819 -0.707 1.00 79.25 110 ALA A N 1
ATOM 860 C CA . ALA A 1 110 ? 7.063 -2.661 -1.567 1.00 79.25 110 ALA A CA 1
ATOM 861 C C . ALA A 1 110 ? 7.222 -1.333 -0.799 1.00 79.25 110 ALA A C 1
ATOM 863 O O . ALA A 1 110 ? 7.978 -0.480 -1.250 1.00 79.25 110 ALA A O 1
ATOM 864 N N . ALA A 1 111 ? 6.565 -1.184 0.357 1.00 79.38 111 ALA A N 1
ATOM 865 C CA . ALA A 1 111 ? 6.634 0.012 1.189 1.00 79.38 111 ALA A CA 1
ATOM 866 C C . ALA A 1 111 ? 7.845 0.046 2.142 1.00 79.38 111 ALA A C 1
ATOM 868 O O . ALA A 1 111 ? 8.128 1.091 2.718 1.00 79.38 111 ALA A O 1
ATOM 869 N N . VAL A 1 112 ? 8.634 -1.031 2.258 1.00 84.00 112 VAL A N 1
ATOM 870 C CA . VAL A 1 112 ? 9.801 -1.124 3.170 1.00 84.00 112 VAL A CA 1
ATOM 871 C C . VAL A 1 112 ? 11.117 -1.537 2.483 1.00 84.00 112 VAL A C 1
ATOM 873 O O . VAL A 1 112 ? 12.164 -1.604 3.121 1.00 84.00 112 VAL A O 1
ATOM 876 N N . LEU A 1 113 ? 11.097 -1.802 1.172 1.00 78.06 113 LEU A N 1
ATOM 877 C CA . LEU A 1 113 ? 12.260 -2.279 0.410 1.00 78.06 113 LEU A CA 1
ATOM 878 C C . LEU A 1 113 ? 13.274 -1.187 0.028 1.00 78.06 113 LEU A C 1
ATOM 880 O O . LEU A 1 113 ? 14.452 -1.491 -0.150 1.00 78.06 113 LEU A O 1
ATOM 884 N N . LEU A 1 114 ? 12.845 0.064 -0.153 1.00 79.88 114 LEU A N 1
ATOM 885 C CA . LEU A 1 114 ? 13.679 1.141 -0.700 1.00 79.88 114 LEU A CA 1
ATOM 886 C C . LEU A 1 114 ? 14.039 2.179 0.360 1.00 79.88 114 LEU A C 1
ATOM 888 O O . LEU A 1 114 ? 13.617 3.329 0.301 1.00 79.88 114 LEU A O 1
ATOM 892 N N . THR A 1 115 ? 14.850 1.771 1.330 1.00 80.12 115 THR A N 1
ATOM 893 C CA . THR A 1 115 ? 15.258 2.637 2.451 1.00 80.12 115 THR A CA 1
ATOM 894 C C . THR A 1 115 ? 16.519 3.456 2.162 1.00 80.12 115 THR A C 1
ATOM 896 O O . THR A 1 115 ? 16.829 4.394 2.891 1.00 80.12 115 THR A O 1
ATOM 899 N N . GLY A 1 116 ? 17.286 3.083 1.127 1.00 78.88 116 GLY A N 1
ATOM 900 C CA . GLY A 1 116 ? 18.615 3.645 0.845 1.00 78.88 116 GLY A CA 1
ATOM 901 C C . GLY A 1 116 ? 19.708 3.193 1.821 1.00 78.88 116 GLY A C 1
ATOM 902 O O . GLY A 1 116 ? 20.855 3.611 1.687 1.00 78.88 116 GLY A O 1
ATOM 903 N N . ARG A 1 117 ? 19.367 2.335 2.790 1.00 81.69 117 ARG A N 1
ATOM 904 C CA . ARG A 1 117 ? 20.294 1.784 3.781 1.00 81.69 117 ARG A CA 1
ATOM 905 C C . ARG A 1 117 ? 20.827 0.430 3.293 1.00 81.69 117 ARG A C 1
ATOM 907 O O . ARG A 1 117 ? 20.069 -0.329 2.685 1.00 81.69 117 ARG A O 1
ATOM 914 N N . PRO A 1 118 ? 22.108 0.106 3.538 1.00 78.81 118 PRO A N 1
ATOM 915 C CA . PRO A 1 118 ? 22.658 -1.192 3.167 1.00 78.81 118 PRO A CA 1
ATOM 916 C C . PRO A 1 118 ? 21.981 -2.312 3.968 1.00 78.81 118 PRO A C 1
ATOM 918 O O . PRO A 1 118 ? 21.786 -2.185 5.173 1.00 78.81 118 PRO A O 1
ATOM 921 N N . LEU A 1 119 ? 21.640 -3.408 3.288 1.00 80.44 119 LEU A N 1
ATOM 922 C CA . LEU A 1 119 ? 21.174 -4.654 3.900 1.00 80.44 119 LEU A CA 1
ATOM 923 C C . LEU A 1 119 ? 22.375 -5.589 4.062 1.00 80.44 119 LEU A C 1
ATOM 925 O O . LEU A 1 119 ? 22.809 -6.229 3.105 1.00 80.44 119 LEU A O 1
ATOM 929 N N . THR A 1 120 ? 22.934 -5.631 5.268 1.00 82.06 120 THR A N 1
ATOM 930 C CA . THR A 1 120 ? 24.012 -6.552 5.664 1.00 82.06 120 THR A CA 1
ATOM 931 C C . THR A 1 120 ? 23.481 -7.631 6.609 1.00 82.06 120 THR A C 1
ATOM 933 O O . THR A 1 120 ? 22.376 -7.513 7.135 1.00 82.06 120 THR A O 1
ATOM 936 N N . ALA A 1 121 ? 24.273 -8.677 6.872 1.00 77.81 121 ALA A N 1
ATOM 937 C CA . ALA A 1 121 ? 23.900 -9.749 7.806 1.00 77.81 121 ALA A CA 1
ATOM 938 C C . ALA A 1 121 ? 23.639 -9.258 9.248 1.00 77.81 121 ALA A C 1
ATOM 940 O O . ALA A 1 121 ? 22.973 -9.937 10.022 1.00 77.81 121 ALA A O 1
ATOM 941 N N . GLU A 1 122 ? 24.148 -8.077 9.596 1.00 79.44 122 GLU A N 1
ATOM 942 C CA . GLU A 1 122 ? 24.009 -7.438 10.911 1.00 79.44 122 GLU A CA 1
ATOM 943 C C . GLU A 1 122 ? 22.832 -6.453 10.964 1.00 79.44 122 GLU A C 1
ATOM 945 O O . GLU A 1 122 ? 22.510 -5.913 12.021 1.00 79.44 122 GLU A O 1
ATOM 950 N N . THR A 1 123 ? 22.199 -6.181 9.820 1.00 81.44 123 THR A N 1
ATOM 951 C CA . THR A 1 123 ? 21.128 -5.192 9.728 1.00 81.44 123 THR A CA 1
ATOM 952 C C . THR A 1 123 ? 19.867 -5.726 10.393 1.00 81.44 123 THR A C 1
ATOM 954 O O . THR A 1 123 ? 19.270 -6.704 9.941 1.00 81.44 123 THR A O 1
ATOM 957 N N . ILE A 1 124 ? 19.436 -5.051 11.457 1.00 78.69 124 ILE A N 1
ATOM 958 C CA . ILE A 1 124 ? 18.154 -5.314 12.105 1.00 78.69 124 ILE A CA 1
ATOM 959 C C . ILE A 1 124 ? 17.070 -4.569 11.323 1.00 78.69 124 ILE A C 1
ATOM 961 O O . ILE A 1 124 ? 17.131 -3.351 11.165 1.00 78.69 124 ILE A O 1
ATOM 965 N N . VAL A 1 125 ? 16.090 -5.320 10.826 1.00 79.62 125 VAL A N 1
ATOM 966 C CA . VAL A 1 125 ? 14.887 -4.784 10.182 1.00 79.62 125 VAL A CA 1
ATOM 967 C C . VAL A 1 125 ? 13.768 -4.801 11.218 1.00 79.62 125 VAL A C 1
ATOM 969 O O . VAL A 1 125 ? 13.344 -5.874 11.648 1.00 79.62 125 VAL A O 1
ATOM 972 N N . ASP A 1 126 ? 13.328 -3.617 11.631 1.00 79.88 126 ASP A N 1
ATOM 973 C CA . ASP A 1 126 ? 12.300 -3.394 12.650 1.00 79.88 126 ASP A CA 1
ATOM 974 C C . ASP A 1 126 ? 11.227 -2.402 12.158 1.00 79.88 126 ASP A C 1
ATOM 976 O O . ASP A 1 126 ? 11.198 -2.017 10.986 1.00 79.88 126 ASP A O 1
ATOM 980 N N . GLU A 1 127 ? 10.338 -1.963 13.050 1.00 77.19 127 GLU A N 1
ATOM 981 C CA . GLU A 1 127 ? 9.254 -1.018 12.764 1.00 77.19 127 GLU A CA 1
ATOM 982 C C . GLU A 1 127 ? 9.737 0.409 12.438 1.00 77.19 127 GLU A C 1
ATOM 984 O O . GLU A 1 127 ? 8.916 1.309 12.289 1.00 77.19 127 GLU A O 1
ATOM 989 N N . THR A 1 128 ? 11.048 0.647 12.320 1.00 80.25 128 THR A N 1
ATOM 990 C CA . THR A 1 128 ? 11.631 1.903 11.814 1.00 80.25 128 THR A CA 1
ATOM 991 C C . THR A 1 128 ? 12.092 1.799 10.356 1.00 80.25 128 THR A C 1
ATOM 993 O O . THR A 1 128 ? 12.594 2.770 9.773 1.00 80.25 128 THR A O 1
ATOM 996 N N . TRP A 1 129 ? 11.941 0.618 9.752 1.00 80.75 129 TRP A N 1
ATOM 997 C CA . TRP A 1 129 ? 12.426 0.300 8.418 1.00 80.75 129 TRP A CA 1
ATOM 998 C C . TRP A 1 129 ? 11.364 0.579 7.344 1.00 80.75 129 TRP A C 1
ATOM 1000 O O . TRP A 1 129 ? 10.657 -0.319 6.896 1.00 80.75 129 TRP A O 1
ATOM 1010 N N . PHE A 1 130 ? 11.270 1.838 6.905 1.00 83.25 130 PHE A N 1
ATOM 1011 C CA . PHE A 1 130 ? 10.346 2.282 5.851 1.00 83.25 130 PHE A CA 1
ATOM 1012 C C . PHE A 1 130 ? 11.080 2.727 4.587 1.00 83.25 130 PHE A C 1
ATOM 1014 O O . PHE A 1 130 ? 12.196 3.250 4.649 1.00 83.25 130 PHE A O 1
ATOM 1021 N N . SER A 1 131 ? 10.441 2.537 3.429 1.00 83.06 131 SER A N 1
ATOM 1022 C CA . SER A 1 131 ? 10.952 3.083 2.171 1.00 83.06 131 SER A CA 1
ATOM 1023 C C . SER A 1 131 ? 10.862 4.598 2.167 1.00 83.06 131 SER A C 1
ATOM 1025 O O . SER A 1 131 ? 9.937 5.179 2.724 1.00 83.06 131 SER A O 1
ATOM 1027 N N . VAL A 1 132 ? 11.815 5.220 1.487 1.00 82.75 132 VAL A N 1
ATOM 1028 C CA . VAL A 1 132 ? 11.925 6.669 1.365 1.00 82.75 132 VAL A CA 1
ATOM 1029 C C . VAL A 1 132 ? 11.259 7.088 0.046 1.00 82.75 132 VAL A C 1
ATOM 1031 O O . VAL A 1 132 ? 11.719 6.639 -1.017 1.00 82.75 132 VAL A O 1
ATOM 1034 N N . PRO A 1 133 ? 10.180 7.896 0.073 1.00 81.62 133 PRO A N 1
ATOM 1035 C CA . PRO A 1 133 ? 9.438 8.294 -1.125 1.00 81.62 133 PRO A CA 1
ATOM 1036 C C . PRO A 1 133 ? 10.335 8.876 -2.224 1.00 81.62 133 PRO A C 1
ATOM 1038 O O . PRO A 1 133 ? 10.226 8.484 -3.385 1.00 81.62 133 PRO A O 1
ATOM 1041 N N . GLU A 1 134 ? 11.309 9.710 -1.858 1.00 82.56 134 GLU A N 1
ATOM 1042 C CA . GLU A 1 134 ? 12.229 10.371 -2.790 1.00 82.56 134 GLU A CA 1
ATOM 1043 C C . GLU A 1 134 ? 13.148 9.377 -3.513 1.00 82.56 134 GLU A C 1
ATOM 1045 O O . GLU A 1 134 ? 13.570 9.605 -4.648 1.00 82.56 134 GLU A O 1
ATOM 1050 N N . ILE A 1 135 ? 13.490 8.259 -2.866 1.00 78.81 135 ILE A N 1
ATOM 1051 C CA . ILE A 1 135 ? 14.279 7.187 -3.489 1.00 78.81 135 ILE A CA 1
ATOM 1052 C C . ILE A 1 135 ? 13.403 6.394 -4.459 1.00 78.81 135 ILE A C 1
ATOM 1054 O O . ILE A 1 135 ? 13.868 6.001 -5.531 1.00 78.81 135 ILE A O 1
ATOM 1058 N N . CYS A 1 136 ? 12.140 6.170 -4.098 1.00 76.69 136 CYS A N 1
ATOM 1059 C CA . CYS A 1 136 ? 11.184 5.457 -4.934 1.00 76.69 136 CYS A CA 1
ATOM 1060 C C . CYS A 1 136 ? 10.861 6.241 -6.215 1.00 76.69 136 CYS A C 1
ATOM 1062 O O . CYS A 1 136 ? 10.866 5.654 -7.294 1.00 76.69 136 CYS A O 1
ATOM 1064 N N . GLU A 1 137 ? 10.660 7.557 -6.108 1.00 74.38 137 GLU A N 1
ATOM 1065 C CA . GLU A 1 137 ? 10.391 8.456 -7.239 1.00 74.38 137 GLU A CA 1
ATOM 1066 C C . GLU A 1 137 ? 11.564 8.506 -8.232 1.00 74.38 137 GLU A C 1
ATOM 1068 O O . GLU A 1 137 ? 11.379 8.410 -9.446 1.00 74.38 137 GLU A O 1
ATOM 1073 N N . LYS A 1 138 ? 12.803 8.583 -7.725 1.00 75.44 138 LYS A N 1
ATOM 1074 C CA . LYS A 1 138 ? 14.013 8.627 -8.565 1.00 75.44 138 LYS A CA 1
ATOM 1075 C C . LYS A 1 138 ? 14.252 7.339 -9.352 1.00 75.44 138 LYS A C 1
ATOM 1077 O O . LYS A 1 138 ? 14.940 7.358 -10.372 1.00 75.44 138 LYS A O 1
ATOM 1082 N N . GLN A 1 139 ? 13.698 6.213 -8.910 1.00 68.75 139 GLN A N 1
ATOM 1083 C CA . GLN A 1 139 ? 13.782 4.942 -9.622 1.00 68.75 139 GLN A CA 1
ATOM 1084 C C . GLN A 1 139 ? 12.594 4.818 -10.584 1.00 68.75 139 GLN A C 1
ATOM 1086 O O . GLN A 1 139 ? 11.678 4.050 -10.305 1.00 68.75 139 GLN A O 1
ATOM 1091 N N . GLN A 1 140 ? 12.650 5.539 -11.719 1.00 56.81 140 GLN A N 1
ATOM 1092 C CA . GLN A 1 140 ? 11.604 5.767 -12.753 1.00 56.81 140 GLN A CA 1
ATOM 1093 C C . GLN A 1 140 ? 10.811 4.542 -13.286 1.00 56.81 140 GLN A C 1
ATOM 1095 O O . GLN A 1 140 ? 9.959 4.684 -14.158 1.00 56.81 140 GLN A O 1
ATOM 1100 N N . MET A 1 141 ? 11.052 3.339 -12.768 1.00 59.34 141 MET A N 1
ATOM 1101 C CA . MET A 1 141 ? 10.375 2.083 -13.107 1.00 59.34 141 MET A CA 1
ATOM 1102 C C . MET A 1 141 ? 9.735 1.387 -11.890 1.00 59.34 141 MET A C 1
ATOM 1104 O O . MET A 1 141 ? 9.292 0.244 -11.990 1.00 59.34 141 MET A O 1
ATOM 1108 N N . LYS A 1 142 ? 9.696 2.038 -10.719 1.00 71.75 142 LYS A N 1
ATOM 1109 C CA . LYS A 1 142 ? 9.190 1.466 -9.457 1.00 71.75 142 LYS A CA 1
ATOM 1110 C C . LYS A 1 142 ? 7.994 2.234 -8.889 1.00 71.75 142 LYS A C 1
ATOM 1112 O O . LYS A 1 142 ? 7.819 2.317 -7.675 1.00 71.75 142 LYS A O 1
ATOM 1117 N N . TRP A 1 143 ? 7.117 2.719 -9.767 1.00 78.75 143 TRP A N 1
ATOM 1118 C CA . TRP A 1 143 ? 5.907 3.475 -9.417 1.00 78.75 143 TRP A CA 1
ATOM 1119 C C . TRP A 1 143 ? 4.960 2.734 -8.472 1.00 78.75 143 TRP A C 1
ATOM 1121 O O . TRP A 1 143 ? 4.348 3.351 -7.608 1.00 78.75 143 TRP A O 1
ATOM 1131 N N . TYR A 1 144 ? 4.886 1.402 -8.566 1.00 77.25 144 TYR A N 1
ATOM 1132 C CA . TYR A 1 144 ? 4.131 0.596 -7.603 1.00 77.25 144 TYR A CA 1
ATOM 1133 C C . TYR A 1 144 ? 4.705 0.684 -6.180 1.00 77.25 144 TYR A C 1
ATOM 1135 O O . TYR A 1 144 ? 3.938 0.782 -5.223 1.00 77.25 144 TYR A O 1
ATOM 1143 N N . LEU A 1 145 ? 6.037 0.670 -6.032 1.00 80.62 145 LEU A N 1
ATOM 1144 C CA . LEU A 1 145 ? 6.679 0.822 -4.723 1.00 80.62 145 LEU A CA 1
ATOM 1145 C C . LEU A 1 145 ? 6.404 2.217 -4.181 1.00 80.62 145 LEU A C 1
ATOM 1147 O O . LEU A 1 145 ? 5.897 2.335 -3.074 1.00 80.62 145 LEU A O 1
ATOM 1151 N N . PHE A 1 146 ? 6.614 3.243 -5.008 1.00 84.06 146 PHE A N 1
ATOM 1152 C CA . PHE A 1 146 ? 6.324 4.626 -4.641 1.00 84.06 146 PHE A CA 1
ATOM 1153 C C . PHE A 1 146 ? 4.869 4.822 -4.198 1.00 84.06 146 PHE A C 1
ATOM 1155 O O . PHE A 1 146 ? 4.612 5.351 -3.121 1.00 84.06 146 PHE A O 1
ATOM 1162 N N . SER A 1 147 ? 3.912 4.312 -4.977 1.00 85.38 147 SER A N 1
ATOM 1163 C CA . SER A 1 147 ? 2.487 4.373 -4.653 1.00 85.38 147 SER A CA 1
ATOM 1164 C C . SER A 1 147 ? 2.164 3.691 -3.321 1.00 85.38 147 SER A C 1
ATOM 1166 O O . SER A 1 147 ? 1.430 4.257 -2.514 1.00 85.38 147 SER A O 1
ATOM 1168 N N . LYS A 1 148 ? 2.721 2.499 -3.061 1.00 87.94 148 LYS A N 1
ATOM 1169 C CA . LYS A 1 148 ? 2.512 1.782 -1.794 1.00 87.94 148 LYS A CA 1
ATOM 1170 C C . LYS A 1 148 ? 3.148 2.498 -0.606 1.00 87.94 148 LYS A C 1
ATOM 1172 O O . LYS A 1 148 ? 2.508 2.552 0.439 1.00 87.94 148 LYS A O 1
ATOM 1177 N N . THR A 1 149 ? 4.339 3.069 -0.776 1.00 89.38 149 THR A N 1
ATOM 1178 C CA . THR A 1 149 ? 5.001 3.889 0.245 1.00 89.38 149 THR A CA 1
ATOM 1179 C C . THR A 1 149 ? 4.148 5.103 0.605 1.00 89.38 149 THR A C 1
ATOM 1181 O O . THR A 1 149 ? 3.802 5.260 1.770 1.00 89.38 149 THR A O 1
ATOM 1184 N N . LEU A 1 150 ? 3.711 5.889 -0.386 1.00 90.56 150 LEU A N 1
ATOM 1185 C CA . LEU A 1 150 ? 2.874 7.071 -0.148 1.00 90.56 150 LEU A CA 1
ATOM 1186 C C . LEU A 1 150 ? 1.526 6.725 0.496 1.00 90.56 150 LEU A C 1
ATOM 1188 O O . LEU A 1 150 ? 1.039 7.460 1.351 1.00 90.56 150 LEU A O 1
ATOM 1192 N N . ALA A 1 151 ? 0.897 5.614 0.098 1.00 89.50 151 ALA A N 1
ATOM 1193 C CA . ALA A 1 151 ? -0.373 5.207 0.696 1.00 89.50 151 ALA A CA 1
ATOM 1194 C C . ALA A 1 151 ? -0.215 4.790 2.166 1.00 89.50 151 ALA A C 1
ATOM 1196 O O . ALA A 1 151 ? -1.101 5.088 2.963 1.00 89.50 151 ALA A O 1
ATOM 1197 N N . GLU A 1 152 ? 0.868 4.089 2.517 1.00 91.25 152 GLU A N 1
ATOM 1198 C CA . GLU A 1 152 ? 1.139 3.696 3.902 1.00 91.25 152 GLU A CA 1
ATOM 1199 C C . GLU A 1 152 ? 1.526 4.901 4.768 1.00 91.25 152 GLU A C 1
ATOM 1201 O O . GLU A 1 152 ? 1.014 5.036 5.876 1.00 91.25 152 GLU A O 1
ATOM 1206 N N . GLU A 1 153 ? 2.348 5.814 4.251 1.00 92.06 153 GLU A N 1
ATOM 1207 C CA . GLU A 1 153 ? 2.699 7.067 4.928 1.00 92.06 153 GLU A CA 1
ATOM 1208 C C . GLU A 1 153 ? 1.451 7.917 5.214 1.00 92.06 153 GLU A C 1
ATOM 1210 O O . GLU A 1 153 ? 1.161 8.233 6.369 1.00 92.06 153 GLU A O 1
ATOM 1215 N N . ALA A 1 154 ? 0.626 8.167 4.191 1.00 94.12 154 ALA A N 1
ATOM 1216 C CA . ALA A 1 154 ? -0.622 8.910 4.345 1.00 94.12 154 ALA A CA 1
ATOM 1217 C C . ALA A 1 154 ? -1.609 8.224 5.307 1.00 94.12 154 ALA A C 1
ATOM 1219 O O . ALA A 1 154 ? -2.365 8.898 6.011 1.00 94.12 154 ALA A O 1
ATOM 1220 N N . ALA A 1 155 ? -1.621 6.886 5.350 1.00 93.94 155 ALA A N 1
ATOM 1221 C CA . ALA A 1 155 ? -2.421 6.141 6.314 1.00 93.94 155 ALA A CA 1
ATOM 1222 C C . ALA A 1 155 ? -1.945 6.390 7.748 1.00 93.94 155 ALA A C 1
ATOM 1224 O O . ALA A 1 155 ? -2.769 6.690 8.612 1.00 93.94 155 ALA A O 1
ATOM 1225 N N . TRP A 1 156 ? -0.634 6.292 7.995 1.00 94.44 156 TRP A N 1
ATOM 1226 C CA . TRP A 1 156 ? -0.043 6.520 9.312 1.00 94.44 156 TRP A CA 1
ATOM 1227 C C . TRP A 1 156 ? -0.263 7.943 9.819 1.00 94.44 156 TRP A C 1
ATOM 1229 O O . TRP A 1 156 ? -0.578 8.120 10.996 1.00 94.44 156 TRP A O 1
ATOM 1239 N N . ASP A 1 157 ? -0.149 8.943 8.951 1.00 95.12 157 ASP A N 1
ATOM 1240 C CA . ASP A 1 157 ? -0.402 10.336 9.325 1.00 95.12 157 ASP A CA 1
ATOM 1241 C C . ASP A 1 157 ? -1.871 10.564 9.683 1.00 95.12 157 ASP A C 1
ATOM 1243 O O . ASP A 1 157 ? -2.177 11.110 10.745 1.00 95.12 157 ASP A O 1
ATOM 1247 N N . PHE A 1 158 ? -2.789 10.038 8.867 1.00 95.75 158 PHE A N 1
ATOM 1248 C CA . PHE A 1 158 ? -4.223 10.147 9.120 1.00 95.75 158 PHE A CA 1
ATOM 1249 C C . PHE A 1 158 ? -4.627 9.516 10.462 1.00 95.75 158 PHE A C 1
ATOM 1251 O O . PHE A 1 158 ? -5.381 10.106 11.235 1.00 95.75 158 PHE A O 1
ATOM 1258 N N . VAL A 1 159 ? -4.148 8.306 10.769 1.00 94.88 159 VAL A N 1
ATOM 1259 C CA . VAL A 1 159 ? -4.556 7.620 12.008 1.00 94.88 159 VAL A CA 1
ATOM 1260 C C . VAL A 1 159 ? -3.975 8.279 13.257 1.00 94.88 159 VAL A C 1
ATOM 1262 O O . VAL A 1 159 ? -4.662 8.309 14.278 1.00 94.88 159 VAL A O 1
ATOM 1265 N N . LYS A 1 160 ? -2.770 8.866 13.171 1.00 93.19 160 LYS A N 1
ATOM 1266 C CA . LYS A 1 160 ? -2.181 9.673 14.252 1.00 93.19 160 LYS A CA 1
ATOM 1267 C C . LYS A 1 160 ? -3.002 10.933 14.513 1.00 93.19 160 LYS A C 1
ATOM 1269 O O . LYS A 1 160 ? -3.292 11.230 15.667 1.00 93.19 160 LYS A O 1
ATOM 1274 N N . GLU A 1 161 ? -3.402 11.643 13.459 1.00 94.56 161 GLU A N 1
ATOM 1275 C CA . GLU A 1 161 ? -4.214 12.862 13.566 1.00 94.56 161 GLU A CA 1
ATOM 1276 C C . GLU A 1 161 ? -5.603 12.580 14.161 1.00 94.56 161 GLU A C 1
ATOM 1278 O O . GLU A 1 161 ? -6.108 13.347 14.980 1.00 94.56 161 GLU A O 1
ATOM 1283 N N . HIS A 1 162 ? -6.215 11.456 13.784 1.00 91.56 162 HIS A N 1
ATOM 1284 C CA . HIS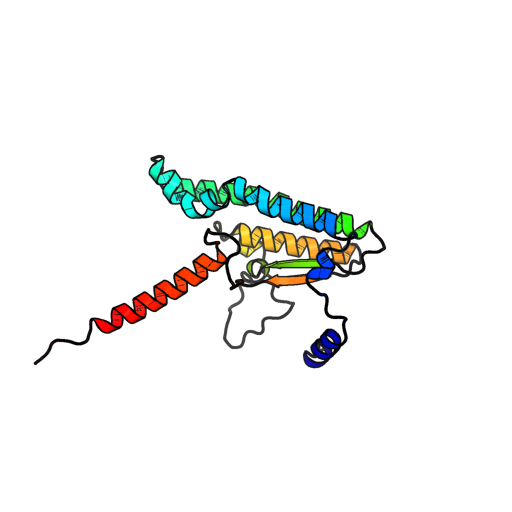 A 1 162 ? -7.587 11.118 14.165 1.00 91.56 162 HIS A CA 1
ATOM 1285 C C . HIS A 1 162 ? -7.710 10.153 15.355 1.00 91.56 162 HIS A C 1
ATOM 1287 O O . HIS A 1 162 ? -8.827 9.773 15.709 1.00 91.56 162 HIS A O 1
ATOM 1293 N N . GLY A 1 163 ? -6.598 9.746 15.975 1.00 89.06 163 GLY A N 1
ATOM 1294 C CA . GLY A 1 163 ? -6.597 8.835 17.125 1.00 89.06 163 GLY A CA 1
ATOM 1295 C C . GLY A 1 163 ? -7.164 7.443 16.821 1.00 89.06 163 GLY A C 1
ATOM 1296 O O . GLY A 1 163 ? -7.777 6.824 17.690 1.00 89.06 163 GLY A O 1
ATOM 1297 N N . LEU A 1 164 ? -7.003 6.960 15.586 1.00 91.00 164 LEU A N 1
ATOM 1298 C CA . LEU A 1 164 ? -7.422 5.615 15.191 1.00 91.00 164 LEU A CA 1
ATOM 1299 C C . LEU A 1 164 ? -6.338 4.587 15.526 1.00 91.00 164 LEU A C 1
ATOM 1301 O O . LEU A 1 164 ? -5.164 4.789 15.231 1.00 91.00 164 LEU A O 1
ATOM 1305 N N . ASP A 1 165 ? -6.747 3.444 16.073 1.00 92.19 165 ASP A N 1
ATOM 1306 C CA . ASP A 1 165 ? -5.863 2.289 16.240 1.00 92.19 165 ASP A CA 1
ATOM 1307 C C . ASP A 1 165 ? -5.723 1.551 14.897 1.00 92.19 165 ASP A C 1
ATOM 1309 O O . ASP A 1 165 ? -6.705 1.043 14.341 1.00 92.19 165 ASP A O 1
ATOM 1313 N N . MET A 1 166 ? -4.504 1.511 14.359 1.00 93.38 166 MET A N 1
ATOM 1314 C CA . MET A 1 166 ? -4.185 0.842 13.102 1.00 93.38 166 MET A CA 1
ATOM 1315 C C . MET A 1 166 ? -2.981 -0.081 13.257 1.00 93.38 166 MET A C 1
ATOM 1317 O O . MET A 1 166 ? -1.966 0.284 13.842 1.00 93.38 166 MET A O 1
ATOM 1321 N N . VAL A 1 167 ? -3.085 -1.260 12.646 1.00 92.62 167 VAL A N 1
ATOM 1322 C CA . VAL A 1 167 ? -1.985 -2.213 12.479 1.00 92.62 167 VAL A CA 1
ATOM 1323 C C . VAL A 1 167 ? -1.711 -2.369 10.989 1.00 92.62 167 VAL A C 1
ATOM 1325 O O . VAL A 1 167 ? -2.620 -2.731 10.242 1.00 92.62 167 VAL A O 1
ATOM 1328 N N . SER A 1 168 ? -0.474 -2.116 10.560 1.00 88.38 168 SER A N 1
ATOM 1329 C CA . SER A 1 168 ? -0.025 -2.404 9.193 1.00 88.38 168 SER A CA 1
ATOM 1330 C C . SER A 1 168 ? 0.574 -3.807 9.114 1.00 88.38 168 SER A C 1
ATOM 1332 O O . SER A 1 168 ? 1.309 -4.228 10.005 1.00 88.38 168 SER A O 1
ATOM 1334 N N . ILE A 1 169 ? 0.242 -4.541 8.054 1.00 87.06 169 ILE A N 1
ATOM 1335 C CA . ILE A 1 169 ? 0.831 -5.843 7.733 1.00 87.06 169 ILE A CA 1
ATOM 1336 C C . ILE A 1 169 ? 1.505 -5.727 6.368 1.00 87.06 169 ILE A C 1
ATOM 1338 O O . ILE A 1 169 ? 0.829 -5.703 5.338 1.00 87.06 169 ILE A O 1
ATOM 1342 N N . ASN A 1 170 ? 2.836 -5.678 6.346 1.00 83.44 170 ASN A N 1
ATOM 1343 C CA . ASN A 1 170 ? 3.615 -5.611 5.113 1.00 83.44 170 ASN A CA 1
ATOM 1344 C C . ASN A 1 170 ? 3.875 -7.024 4.584 1.00 83.44 170 ASN A C 1
ATOM 1346 O O . ASN A 1 170 ? 4.815 -7.705 4.989 1.00 83.44 170 ASN A O 1
ATOM 1350 N N . LEU A 1 171 ? 3.024 -7.482 3.667 1.00 78.12 171 LEU A N 1
ATOM 1351 C CA . LEU A 1 171 ? 3.147 -8.824 3.103 1.00 78.12 171 LEU A CA 1
ATOM 1352 C C . LEU A 1 171 ? 4.315 -8.924 2.111 1.00 78.12 171 LEU A C 1
ATOM 1354 O O . LEU A 1 171 ? 4.521 -8.041 1.273 1.00 78.12 171 LEU A O 1
ATOM 1358 N N . ALA A 1 172 ? 5.057 -10.029 2.197 1.00 73.31 172 ALA A N 1
ATOM 1359 C CA . ALA A 1 172 ? 6.069 -10.427 1.222 1.00 73.31 172 ALA A CA 1
ATOM 1360 C C . ALA A 1 172 ? 5.448 -11.254 0.081 1.00 73.31 172 ALA A C 1
ATOM 1362 O O . ALA A 1 172 ? 4.237 -11.229 -0.144 1.00 73.31 172 ALA A O 1
ATOM 1363 N N . ILE A 1 173 ? 6.277 -11.982 -0.669 1.00 66.50 173 ILE A N 1
ATOM 1364 C CA . ILE A 1 173 ? 5.805 -12.898 -1.713 1.00 66.50 173 ILE A CA 1
ATOM 1365 C C . ILE A 1 173 ? 4.905 -13.960 -1.068 1.00 66.50 173 ILE A C 1
ATOM 1367 O O . ILE A 1 173 ? 5.351 -14.734 -0.224 1.00 66.50 173 ILE A O 1
ATOM 1371 N N . VAL A 1 174 ? 3.639 -14.005 -1.486 1.00 64.88 174 VAL A N 1
ATOM 1372 C CA . VAL A 1 174 ? 2.686 -15.030 -1.050 1.00 64.88 174 VAL A CA 1
ATOM 1373 C C . VAL A 1 174 ? 2.827 -16.242 -1.966 1.00 64.88 174 VAL A C 1
ATOM 1375 O O . VAL A 1 174 ? 2.590 -16.147 -3.171 1.00 64.88 174 VAL A O 1
ATOM 1378 N N . ILE A 1 175 ? 3.229 -17.377 -1.395 1.00 52.47 175 ILE A N 1
ATOM 1379 C CA . ILE A 1 175 ? 3.403 -18.649 -2.106 1.00 52.47 175 ILE A CA 1
ATOM 1380 C C . ILE A 1 175 ? 2.257 -19.583 -1.712 1.00 52.47 175 ILE A C 1
ATOM 1382 O O . ILE A 1 175 ? 1.990 -19.780 -0.530 1.00 52.47 175 ILE A O 1
ATOM 1386 N N . GLY A 1 176 ? 1.570 -20.153 -2.701 1.00 53.78 176 GLY A N 1
ATOM 1387 C CA . GLY A 1 176 ? 0.441 -21.057 -2.492 1.00 53.78 176 GLY A CA 1
ATOM 1388 C C . GLY A 1 176 ? -0.276 -21.400 -3.801 1.00 53.78 176 GLY A C 1
ATOM 1389 O O . GLY A 1 176 ? 0.054 -20.821 -4.841 1.00 53.78 176 GLY A O 1
ATOM 1390 N N . PRO A 1 177 ? -1.235 -22.346 -3.779 1.00 47.78 177 PRO A N 1
ATOM 1391 C CA . PRO A 1 177 ? -2.002 -22.714 -4.964 1.00 47.78 177 PRO A CA 1
ATOM 1392 C C . PRO A 1 177 ? -2.721 -21.487 -5.534 1.00 47.78 177 PRO A C 1
ATOM 1394 O O . PRO A 1 177 ? -3.428 -20.771 -4.822 1.00 47.78 177 PRO A O 1
ATOM 1397 N N . LEU A 1 178 ? -2.519 -21.234 -6.828 1.00 50.19 178 LEU A N 1
ATOM 1398 C CA . LEU A 1 178 ? -3.154 -20.115 -7.510 1.00 50.19 178 LEU A CA 1
ATOM 1399 C C . LEU A 1 178 ? -4.651 -20.397 -7.649 1.00 50.19 178 LEU A C 1
ATOM 1401 O O . LEU A 1 178 ? -5.053 -21.376 -8.269 1.00 50.19 178 LEU A O 1
ATOM 1405 N N . LEU A 1 179 ? -5.482 -19.502 -7.114 1.00 48.06 179 LEU A N 1
ATOM 1406 C CA . LEU A 1 179 ? -6.938 -19.535 -7.322 1.00 48.06 179 LEU A CA 1
ATOM 1407 C C . LEU A 1 179 ? -7.341 -19.148 -8.757 1.00 48.06 179 LEU A C 1
ATOM 1409 O O . LEU A 1 179 ? -8.512 -19.216 -9.114 1.00 48.06 179 LEU A O 1
ATOM 1413 N N . GLN A 1 180 ? -6.373 -18.719 -9.566 1.00 43.59 180 GLN A N 1
ATOM 1414 C CA . GLN A 1 180 ? -6.544 -18.278 -10.943 1.00 43.59 180 GLN A CA 1
ATOM 1415 C C . GLN A 1 180 ? -5.651 -19.104 -11.882 1.00 43.59 180 GLN A C 1
ATOM 1417 O O . GLN A 1 180 ? -4.537 -19.461 -11.497 1.00 43.59 180 GLN A O 1
ATOM 1422 N N . PRO A 1 181 ? -6.093 -19.373 -13.123 1.00 42.72 181 PRO A N 1
ATOM 1423 C CA . PRO A 1 181 ? -5.332 -20.167 -14.091 1.00 42.72 181 PRO A CA 1
ATOM 1424 C C . PRO A 1 181 ? -4.133 -19.421 -14.707 1.00 42.72 181 PRO A C 1
ATOM 1426 O O . PRO A 1 181 ? -3.414 -19.995 -15.520 1.00 42.72 181 PRO A O 1
ATOM 1429 N N . ILE A 1 182 ? -3.911 -18.150 -14.347 1.00 48.81 182 ILE A N 1
ATOM 1430 C CA . ILE A 1 182 ? -2.859 -17.285 -14.900 1.00 48.81 182 ILE A CA 1
ATOM 1431 C C . ILE A 1 182 ? -1.845 -16.944 -13.802 1.00 48.81 182 ILE A C 1
ATOM 1433 O O . ILE A 1 182 ? -2.211 -16.626 -12.671 1.00 48.81 182 ILE A O 1
ATOM 1437 N N . ILE A 1 183 ? -0.557 -17.003 -14.142 1.00 54.47 183 ILE A N 1
ATOM 1438 C CA . ILE A 1 183 ? 0.547 -16.679 -13.233 1.00 54.47 183 ILE A CA 1
ATOM 1439 C C . ILE A 1 183 ? 0.508 -15.183 -12.889 1.00 54.47 183 ILE A C 1
ATOM 1441 O O . ILE A 1 183 ? 0.498 -14.336 -13.777 1.00 54.47 183 ILE A O 1
ATOM 1445 N N . ASN A 1 184 ? 0.504 -14.856 -11.594 1.00 57.94 184 ASN A N 1
ATOM 1446 C CA . ASN A 1 184 ? 0.623 -13.478 -11.110 1.00 57.94 184 ASN A CA 1
ATOM 1447 C C . ASN A 1 184 ? 2.098 -13.083 -10.891 1.00 57.94 184 ASN A C 1
ATOM 1449 O O . ASN A 1 184 ? 2.996 -13.922 -10.954 1.00 57.94 184 ASN A O 1
ATOM 1453 N N . THR A 1 185 ? 2.361 -11.812 -10.579 1.00 58.53 185 THR A N 1
ATOM 1454 C CA . THR A 1 185 ? 3.726 -11.269 -10.448 1.00 58.53 185 THR A CA 1
ATOM 1455 C C . THR A 1 185 ? 4.550 -11.998 -9.384 1.00 58.53 185 THR A C 1
ATOM 1457 O O . THR A 1 185 ? 5.733 -12.264 -9.587 1.00 58.53 185 THR A O 1
ATOM 1460 N N . SER A 1 186 ? 3.924 -12.368 -8.264 1.00 54.62 186 SER A N 1
ATOM 1461 C CA . SER A 1 186 ? 4.567 -13.117 -7.181 1.00 54.62 186 SER A CA 1
ATOM 1462 C C . SER A 1 186 ? 4.951 -14.531 -7.623 1.00 54.62 186 SER A C 1
ATOM 1464 O O . SER A 1 186 ? 6.085 -14.955 -7.418 1.00 54.62 186 SER A O 1
ATOM 1466 N N . SER A 1 187 ? 4.048 -15.243 -8.297 1.00 56.75 187 SER A N 1
ATOM 1467 C CA . SER A 1 187 ? 4.309 -16.578 -8.840 1.00 56.75 187 SER A CA 1
ATOM 1468 C C . SER A 1 187 ? 5.303 -16.558 -10.004 1.00 56.75 187 SER A C 1
ATOM 1470 O O . SER A 1 187 ? 6.072 -17.503 -10.149 1.00 56.75 187 SER A O 1
ATOM 1472 N N . PHE A 1 188 ? 5.355 -15.477 -10.790 1.00 59.84 188 PHE A N 1
ATOM 1473 C CA . PHE A 1 188 ? 6.357 -15.287 -11.841 1.00 59.84 188 PHE A CA 1
ATOM 1474 C C . PHE A 1 188 ? 7.767 -15.113 -11.266 1.00 59.84 188 PHE A C 1
ATOM 1476 O O . PHE A 1 188 ? 8.717 -15.704 -11.780 1.00 59.84 188 PHE A O 1
ATOM 1483 N N . ALA A 1 189 ? 7.915 -14.353 -10.176 1.00 57.25 189 ALA A N 1
ATOM 1484 C CA . ALA A 1 189 ? 9.197 -14.219 -9.486 1.00 57.25 189 ALA A CA 1
ATOM 1485 C C . ALA A 1 189 ? 9.693 -15.580 -8.961 1.00 57.25 189 ALA A C 1
ATOM 1487 O O . ALA A 1 189 ? 10.856 -15.929 -9.152 1.00 57.25 189 ALA A O 1
ATOM 1488 N N . VAL A 1 190 ? 8.797 -16.388 -8.380 1.00 58.62 190 VAL A N 1
ATOM 1489 C CA . VAL A 1 190 ? 9.119 -17.754 -7.931 1.00 58.62 190 VAL A CA 1
ATOM 1490 C C . VAL A 1 190 ? 9.482 -18.660 -9.110 1.00 58.62 190 VAL A C 1
ATOM 1492 O O . VAL A 1 190 ? 10.507 -19.335 -9.059 1.00 58.62 190 VAL A O 1
ATOM 1495 N N . LEU A 1 191 ? 8.696 -18.650 -10.191 1.00 55.78 191 LEU A N 1
ATOM 1496 C CA . LEU A 1 191 ? 8.988 -19.427 -11.398 1.00 55.78 191 LEU A CA 1
ATOM 1497 C C . LEU A 1 191 ? 10.353 -19.058 -11.990 1.00 55.78 191 LEU A C 1
ATOM 1499 O O . LEU A 1 191 ? 11.110 -19.940 -12.383 1.00 55.78 191 LEU A O 1
ATOM 1503 N N . SER A 1 192 ? 10.686 -17.767 -12.019 1.00 57.16 192 SER A N 1
ATOM 1504 C CA . SER A 1 192 ? 11.980 -17.286 -12.510 1.00 57.16 192 SER A CA 1
ATOM 1505 C C . SER A 1 192 ? 13.134 -17.836 -11.671 1.00 57.16 192 SER A C 1
ATOM 1507 O O . SER A 1 192 ? 14.115 -18.318 -12.228 1.00 57.16 192 SER A O 1
ATOM 1509 N N . LEU A 1 193 ? 12.997 -17.848 -10.342 1.00 56.25 193 LEU A N 1
ATOM 1510 C CA . LEU A 1 193 ? 13.998 -18.428 -9.439 1.00 56.25 193 LEU A CA 1
ATOM 1511 C C . LEU A 1 193 ? 14.153 -19.942 -9.637 1.00 56.25 193 LEU A C 1
ATOM 1513 O O . LEU A 1 193 ? 15.276 -20.447 -9.699 1.00 56.25 193 LEU A O 1
ATOM 1517 N N . VAL A 1 194 ? 13.040 -20.667 -9.779 1.00 62.16 194 VAL A N 1
ATOM 1518 C CA . VAL A 1 194 ? 13.055 -22.114 -10.044 1.00 62.16 194 VAL A CA 1
ATOM 1519 C C . VAL A 1 194 ? 13.701 -22.410 -11.396 1.00 62.16 194 VAL A C 1
ATOM 1521 O O . VAL A 1 194 ? 14.579 -23.262 -11.465 1.00 62.16 194 VAL A O 1
ATOM 1524 N N . ASN A 1 195 ? 13.358 -21.675 -12.454 1.00 59.75 195 ASN A N 1
ATOM 1525 C CA . ASN A 1 195 ? 13.945 -21.867 -13.781 1.00 59.75 195 ASN A CA 1
ATOM 1526 C C . ASN A 1 195 ? 15.444 -21.541 -13.815 1.00 59.75 195 ASN A C 1
ATOM 1528 O O . ASN A 1 195 ? 16.205 -22.262 -14.456 1.00 59.75 195 ASN A O 1
ATOM 1532 N N . VAL A 1 196 ? 15.888 -20.507 -13.091 1.00 50.12 196 VAL A N 1
ATOM 1533 C CA . VAL A 1 196 ? 17.322 -20.209 -12.921 1.00 50.12 196 VAL A CA 1
ATOM 1534 C C . VAL A 1 196 ? 18.031 -21.362 -12.212 1.00 50.12 196 VAL A C 1
ATOM 1536 O O . VAL A 1 196 ? 19.113 -21.770 -12.625 1.00 50.12 196 VAL A O 1
ATOM 1539 N N . THR A 1 197 ? 17.395 -21.940 -11.195 1.00 43.31 197 THR A N 1
ATOM 1540 C CA . THR A 1 197 ? 17.942 -23.069 -10.436 1.00 43.31 197 THR A CA 1
ATOM 1541 C C . THR A 1 197 ? 18.013 -24.336 -11.300 1.00 43.31 197 THR A C 1
ATOM 1543 O O . THR A 1 197 ? 19.041 -25.005 -11.328 1.00 43.31 197 THR A O 1
ATOM 1546 N N . VAL A 1 198 ? 16.975 -24.631 -12.090 1.00 43.62 198 VAL A N 1
ATOM 1547 C CA . VAL A 1 198 ? 16.946 -25.768 -13.030 1.00 43.62 198 VAL A CA 1
ATOM 1548 C C . VAL A 1 198 ? 17.979 -25.604 -14.150 1.00 43.62 198 VAL A C 1
ATOM 1550 O O . VAL A 1 198 ? 18.659 -26.571 -14.486 1.00 43.62 198 VAL A O 1
ATOM 1553 N N . GLY A 1 199 ? 18.171 -24.393 -14.682 1.00 42.69 199 GLY A N 1
ATOM 1554 C CA . GLY A 1 199 ? 19.234 -24.108 -15.652 1.00 42.69 199 GLY A CA 1
ATOM 1555 C C . GLY A 1 199 ? 20.640 -24.319 -15.078 1.00 42.69 199 GLY A C 1
ATOM 1556 O O . GLY A 1 199 ? 21.520 -24.821 -15.776 1.00 42.69 199 GLY A O 1
ATOM 1557 N N . PHE A 1 200 ? 20.838 -24.019 -13.791 1.00 37.88 200 PHE A N 1
ATOM 1558 C CA . PHE A 1 200 ? 22.099 -24.262 -13.083 1.00 37.88 200 PHE A CA 1
ATOM 1559 C C . PHE A 1 200 ? 22.389 -25.763 -12.900 1.00 37.88 200 PHE A C 1
ATOM 1561 O O . PHE A 1 200 ? 23.527 -26.200 -13.066 1.00 37.88 200 PHE A O 1
ATOM 1568 N N . PHE A 1 201 ? 21.362 -26.575 -12.627 1.00 39.97 201 PHE A N 1
ATOM 1569 C CA . PHE A 1 201 ? 21.509 -28.031 -12.519 1.00 39.97 201 PHE A CA 1
ATOM 1570 C C . PHE A 1 201 ? 21.669 -28.720 -13.885 1.00 39.97 201 PHE A C 1
ATOM 1572 O O . PHE A 1 201 ? 22.499 -29.615 -14.015 1.00 39.97 201 PHE A O 1
ATOM 1579 N N . GLN A 1 202 ? 20.972 -28.262 -14.930 1.00 40.09 202 GLN A N 1
ATOM 1580 C CA . GLN A 1 202 ? 21.131 -28.797 -16.292 1.00 40.09 202 GLN A CA 1
ATOM 1581 C C . GLN A 1 202 ? 22.452 -28.379 -16.963 1.00 40.09 202 GLN A C 1
ATOM 1583 O O . GLN A 1 202 ? 22.956 -29.095 -17.829 1.00 40.09 202 GLN A O 1
ATOM 1588 N N . GLY A 1 203 ? 23.042 -27.249 -16.557 1.00 36.09 203 GLY A N 1
ATOM 1589 C CA . GLY A 1 203 ? 24.375 -26.824 -16.996 1.00 36.09 203 GLY A CA 1
ATOM 1590 C C . GLY A 1 203 ? 25.516 -27.685 -16.438 1.00 36.09 203 GLY A C 1
ATOM 1591 O O . GLY A 1 203 ? 26.545 -27.822 -17.095 1.00 36.09 203 GLY A O 1
ATOM 1592 N N . ASN A 1 204 ? 25.320 -28.321 -15.278 1.00 37.34 204 ASN A N 1
ATOM 1593 C CA . ASN A 1 204 ? 26.335 -29.159 -14.629 1.00 37.34 204 ASN A CA 1
ATOM 1594 C C . ASN A 1 204 ? 26.331 -30.632 -15.076 1.00 37.34 204 ASN A C 1
ATOM 1596 O O . ASN A 1 204 ? 27.303 -31.335 -14.817 1.00 37.34 204 ASN A O 1
ATOM 1600 N N . GLU A 1 205 ? 25.306 -31.111 -15.789 1.00 39.50 205 GLU A N 1
ATOM 1601 C CA . GLU A 1 205 ? 25.296 -32.488 -16.320 1.00 39.50 205 GLU A CA 1
ATOM 1602 C C . GLU A 1 205 ? 26.040 -32.643 -17.660 1.00 39.50 205 GLU A C 1
ATOM 1604 O O . GLU A 1 205 ? 26.363 -33.759 -18.060 1.00 39.50 205 GLU A O 1
ATOM 1609 N N . LYS A 1 206 ? 26.379 -31.546 -18.355 1.00 38.44 206 LYS A N 1
ATOM 1610 C CA . LYS A 1 206 ? 27.071 -31.600 -19.662 1.00 38.44 206 LYS A CA 1
ATOM 1611 C C . LYS A 1 206 ? 28.599 -31.459 -19.601 1.00 38.44 206 LYS A C 1
ATOM 1613 O O . LYS A 1 206 ? 29.239 -31.454 -20.647 1.00 38.44 206 LYS A O 1
ATOM 1618 N N . GLY A 1 207 ? 29.197 -31.381 -18.409 1.00 37.12 207 GLY A N 1
ATOM 1619 C CA . GLY A 1 207 ? 30.647 -31.198 -18.221 1.00 37.12 207 GLY A CA 1
ATOM 1620 C C . GLY A 1 207 ? 31.459 -32.471 -17.938 1.00 37.12 207 GLY A C 1
ATOM 1621 O O . GLY A 1 207 ? 32.607 -32.364 -17.521 1.00 37.12 207 GLY A O 1
ATOM 1622 N N . GLY A 1 208 ? 30.881 -33.666 -18.102 1.00 34.47 208 GLY A N 1
ATOM 1623 C CA . GLY A 1 208 ? 31.455 -34.923 -17.606 1.00 34.47 208 GLY A CA 1
ATOM 1624 C C . GLY A 1 208 ? 31.819 -35.973 -18.658 1.00 34.47 208 GLY A C 1
ATOM 1625 O O . GLY A 1 208 ? 31.642 -37.156 -18.379 1.00 34.47 208 GLY A O 1
ATOM 1626 N N . HIS A 1 209 ? 32.285 -35.609 -19.859 1.00 39.16 209 HIS A N 1
ATOM 1627 C CA . HIS A 1 209 ? 32.938 -36.595 -20.734 1.00 39.16 209 HIS A CA 1
ATOM 1628 C C . HIS A 1 209 ? 33.814 -35.967 -21.824 1.00 39.16 209 HIS A C 1
ATOM 1630 O O . HIS A 1 209 ? 33.303 -35.548 -22.858 1.00 39.16 209 HIS A O 1
ATOM 1636 N N . ALA A 1 210 ? 35.124 -35.933 -21.580 1.00 33.06 210 ALA A N 1
ATOM 1637 C CA . ALA A 1 210 ? 36.200 -36.271 -22.520 1.00 33.06 210 ALA A CA 1
ATOM 1638 C C . ALA A 1 210 ? 37.522 -35.769 -21.926 1.00 33.06 210 ALA A C 1
ATOM 1640 O O . ALA A 1 210 ? 37.692 -34.568 -21.769 1.00 33.06 210 ALA A O 1
ATOM 1641 N N . ASP A 1 211 ? 38.387 -36.700 -21.521 1.00 33.19 211 ASP A N 1
ATOM 1642 C CA . ASP A 1 211 ? 39.828 -36.662 -21.805 1.00 33.19 211 ASP A CA 1
ATOM 1643 C C . ASP A 1 211 ? 40.475 -37.946 -21.255 1.00 33.19 211 ASP A C 1
ATOM 1645 O O . ASP A 1 211 ? 40.750 -38.105 -20.062 1.00 33.19 211 ASP A O 1
ATOM 1649 N N . LYS A 1 212 ? 40.664 -38.899 -22.169 1.00 34.88 212 LYS A N 1
ATOM 1650 C CA . LYS A 1 212 ? 41.760 -39.868 -22.188 1.00 34.88 212 LYS A CA 1
ATOM 1651 C C . LYS A 1 212 ? 42.318 -39.883 -23.600 1.00 34.88 212 LYS A C 1
ATOM 1653 O O . LYS A 1 212 ? 41.483 -39.864 -24.532 1.00 34.88 212 LYS A O 1
#

Organism: Spinacia oleracea (NCBI:txid3562)

InterPro domains:
  IPR001509 NAD-dependent epimerase/dehydratase [PF01370] (77-178)
  IPR005828 Major facilitator, sugar transporter-like [PF00083] (19-75)
  IPR036291 NAD(P)-binding domain superfamily [SSF51735] (77-189)
  IPR050425 NAD(P)-dependent dehydratase-like [PTHR10366] (58-195)